Protein AF-C0NU97-F1 (afdb_monomer)

InterPro domains:
  IPR012501 Vacuolar protein sorting-associated protein 54, C-terminal [PF07928] (159-287)
  IPR039745 Vacuolar protein sorting-associated protein 54 [PTHR12965] (144-303)

pLDDT: mean 73.4, std 19.79, range [28.67, 94.12]

Sequence (329 aa):
MSTPSGGKSGNPRSVAVSLSPRAEDPFPGHDWSLRSPRPLAIRDSNARSVRPAFRRDAVDKAQSEMTKVLRVRTEQTVRLRLTDFLSYFTLNRLFVNECEAVSGHSGTALKDVANNQILGFIPFLHEVEKQKETHPFRAYSAAKQNKKGPTLAVIEEGKFILVDSAVFALRGIEQYTILLASIPAMANEISTVLLDYRKLHNSCTPLLIFGAGARITAGLTNINAKHLALTSQSLSFIALIPYVRKCVRRRPSITASGMAEYDRLKRLFQDHRSSIHEKFIDIMSFRVTLYIREMEKIKWDDEMKNRCRGTLVHAWRRSRKSRTRYNEF

Structure (mmCIF, N/CA/C/O backbone):
data_AF-C0NU97-F1
#
_entry.id   AF-C0NU97-F1
#
loop_
_atom_site.group_PDB
_atom_site.id
_atom_site.type_symbol
_atom_site.label_atom_id
_atom_site.label_alt_id
_atom_site.label_comp_id
_atom_site.label_asym_id
_atom_site.label_entity_id
_atom_site.label_seq_id
_atom_site.pdbx_PDB_ins_code
_atom_site.Cartn_x
_atom_site.Cartn_y
_atom_site.Cartn_z
_atom_site.occupancy
_atom_site.B_iso_or_equiv
_atom_site.auth_seq_id
_atom_site.auth_comp_id
_atom_site.auth_asym_id
_atom_site.auth_atom_id
_atom_site.pdbx_PDB_model_num
ATOM 1 N N . MET A 1 1 ? -41.886 44.438 30.575 1.00 42.41 1 MET A N 1
ATOM 2 C CA . MET A 1 1 ? -40.505 44.749 30.993 1.00 42.41 1 MET A CA 1
ATOM 3 C C . MET A 1 1 ? -39.623 43.553 30.665 1.00 42.41 1 MET A C 1
ATOM 5 O O . MET A 1 1 ? -39.914 42.461 31.128 1.00 42.41 1 MET A O 1
ATOM 9 N N . SER A 1 2 ? -38.609 43.797 29.830 1.00 45.09 2 SER A N 1
ATOM 10 C CA . SER A 1 2 ? -37.381 43.005 29.641 1.00 45.09 2 SER A CA 1
ATOM 11 C C . SER A 1 2 ? -37.455 41.634 28.936 1.00 45.09 2 SER A C 1
ATOM 13 O O . SER A 1 2 ? -37.380 40.584 29.561 1.00 45.09 2 SER A O 1
ATOM 15 N N . THR A 1 3 ? -37.447 41.652 27.600 1.00 45.16 3 THR A N 1
ATOM 16 C CA . THR A 1 3 ? -36.478 40.850 26.805 1.00 45.16 3 THR A CA 1
ATOM 17 C C . THR A 1 3 ? -35.194 41.697 26.620 1.00 45.16 3 THR A C 1
ATOM 19 O O . THR A 1 3 ? -35.269 42.873 26.988 1.00 45.16 3 THR A O 1
ATOM 22 N N . PRO A 1 4 ? -34.062 41.260 26.006 1.00 44.44 4 PRO A N 1
ATOM 23 C CA . PRO A 1 4 ? -33.776 40.024 25.244 1.00 44.44 4 PRO A CA 1
ATOM 24 C C . PRO A 1 4 ? -32.348 39.443 25.480 1.00 44.44 4 PRO A C 1
ATOM 26 O O . PRO A 1 4 ? -31.570 40.006 26.236 1.00 44.44 4 PRO A O 1
ATOM 29 N N . SER A 1 5 ? -31.954 38.357 24.793 1.00 38.72 5 SER A N 1
ATOM 30 C CA . SER A 1 5 ? -30.632 38.278 24.118 1.00 38.72 5 SER A CA 1
ATOM 31 C C . SER A 1 5 ? -30.457 36.963 23.344 1.00 38.72 5 SER A C 1
ATOM 33 O O . SER A 1 5 ? -30.583 35.869 23.892 1.00 38.72 5 SER A O 1
ATOM 35 N N . GLY A 1 6 ? -30.171 37.096 22.045 1.00 32.44 6 GLY A N 1
ATOM 36 C CA . GLY A 1 6 ? -29.999 36.009 21.086 1.00 32.44 6 GLY A CA 1
ATOM 37 C C . GLY A 1 6 ? -28.636 35.312 21.166 1.00 32.44 6 GLY A C 1
ATOM 38 O O . GLY A 1 6 ? -27.584 35.950 21.231 1.00 32.44 6 GLY A O 1
ATOM 39 N N . GLY A 1 7 ? -28.664 33.980 21.077 1.00 35.72 7 GLY A N 1
ATOM 40 C CA . GLY A 1 7 ? -27.491 33.124 20.906 1.00 35.72 7 GLY A CA 1
ATOM 41 C C . GLY A 1 7 ? -27.288 32.757 19.434 1.00 35.72 7 GLY A C 1
ATOM 42 O O . GLY A 1 7 ? -28.144 32.134 18.814 1.00 35.72 7 GLY A O 1
ATOM 43 N N . LYS A 1 8 ? -26.144 33.167 18.884 1.00 36.81 8 LYS A N 1
ATOM 44 C CA . LYS A 1 8 ? -25.727 33.029 17.483 1.00 36.81 8 LYS A CA 1
ATOM 45 C C . LYS A 1 8 ? -25.623 31.561 17.034 1.00 36.81 8 LYS A C 1
ATOM 47 O O . LYS A 1 8 ? -24.885 30.775 17.621 1.00 36.81 8 LYS A O 1
ATOM 52 N N . SER A 1 9 ? -26.297 31.239 15.929 1.00 33.44 9 SER A N 1
ATOM 53 C CA . SER A 1 9 ? -26.144 30.006 15.145 1.00 33.44 9 SER A CA 1
ATOM 54 C C . SER A 1 9 ? -24.727 29.902 14.560 1.00 33.44 9 SER A C 1
ATOM 56 O O . SER A 1 9 ? -24.362 30.653 13.654 1.00 33.44 9 SER A O 1
ATOM 58 N N . GLY A 1 10 ? -23.924 28.970 15.078 1.00 35.38 10 GLY A N 1
ATOM 59 C CA . GLY A 1 10 ? -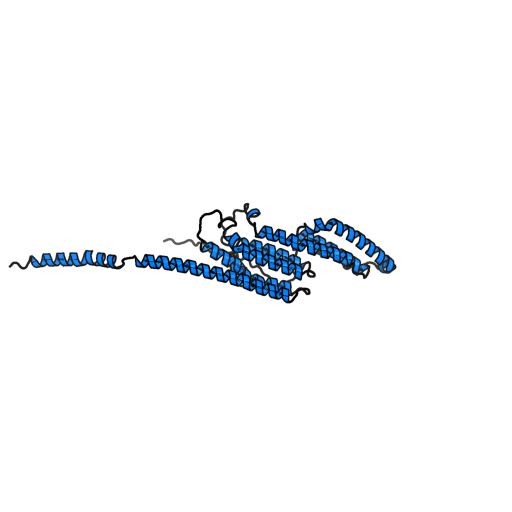22.607 28.623 14.545 1.00 35.38 10 GLY A CA 1
ATOM 60 C C . GLY A 1 10 ? -22.726 27.700 13.331 1.00 35.38 10 GLY A C 1
ATOM 61 O O . GLY A 1 10 ? -23.121 26.546 13.459 1.00 35.38 10 GLY A O 1
ATOM 62 N N . ASN A 1 11 ? -22.371 28.214 12.155 1.00 33.91 11 ASN A N 1
ATOM 63 C CA . ASN A 1 11 ? -22.365 27.476 10.893 1.00 33.91 11 ASN A CA 1
ATOM 64 C C . ASN A 1 11 ? -21.293 26.355 10.919 1.00 33.91 11 ASN A C 1
ATOM 66 O O . ASN A 1 11 ? -20.119 26.663 11.163 1.00 33.91 11 ASN A O 1
ATOM 70 N N . PRO A 1 12 ? -21.623 25.070 10.681 1.00 38.12 12 PRO A N 1
ATOM 71 C CA . PRO A 1 12 ? -20.613 24.023 10.580 1.00 38.12 12 PRO A CA 1
ATOM 72 C C . PRO A 1 12 ? -19.802 24.214 9.290 1.00 38.12 12 PRO A C 1
ATOM 74 O O . PRO A 1 12 ? -20.347 24.183 8.190 1.00 38.12 12 PRO A O 1
ATOM 77 N N . ARG A 1 13 ? -18.483 24.412 9.421 1.00 40.03 13 ARG A N 1
ATOM 78 C CA . ARG A 1 13 ? -17.546 24.481 8.287 1.00 40.03 13 ARG A CA 1
ATOM 79 C C . ARG A 1 13 ? -17.587 23.162 7.502 1.00 40.03 13 ARG A C 1
ATOM 81 O O . ARG A 1 13 ? -17.023 22.167 7.948 1.00 40.03 13 ARG A O 1
ATOM 88 N N . SER A 1 14 ? -18.231 23.158 6.339 1.00 34.81 14 SER A N 1
ATOM 89 C CA . SER A 1 14 ? -18.116 22.092 5.343 1.00 34.81 14 SER A CA 1
ATOM 90 C C . SER A 1 14 ? -16.800 22.249 4.584 1.00 34.81 14 SER A C 1
ATOM 92 O O . SER A 1 14 ? -16.582 23.275 3.939 1.00 34.81 14 SER A O 1
ATOM 94 N N . VAL A 1 15 ? -15.928 21.243 4.636 1.00 41.66 15 VAL A N 1
ATOM 95 C CA . VAL A 1 15 ? -14.778 21.163 3.727 1.00 41.66 15 VAL A CA 1
ATOM 96 C C . VAL A 1 15 ? -15.292 20.566 2.419 1.00 41.66 15 VAL A C 1
ATOM 98 O O . VAL A 1 15 ? -15.553 19.367 2.338 1.00 41.66 15 VAL A O 1
ATOM 101 N N . ALA A 1 16 ? -15.513 21.416 1.416 1.00 33.12 16 ALA A N 1
ATOM 102 C CA . ALA A 1 16 ? -15.845 20.977 0.068 1.00 33.12 16 ALA A CA 1
ATOM 103 C C . ALA A 1 16 ? -14.567 20.463 -0.607 1.00 33.12 16 ALA A C 1
ATOM 105 O O . ALA A 1 16 ? -13.654 21.238 -0.890 1.00 33.12 16 ALA A O 1
ATOM 106 N N . VAL A 1 17 ? -14.490 19.158 -0.859 1.00 39.00 17 VAL A N 1
ATOM 107 C CA . VAL A 1 17 ? -13.429 18.584 -1.692 1.00 39.00 17 VAL A CA 1
ATOM 108 C C . VAL A 1 17 ? -13.921 18.632 -3.137 1.00 39.00 17 VAL A C 1
ATOM 110 O O . VAL A 1 17 ? -14.601 17.727 -3.612 1.00 39.00 17 VAL A O 1
ATOM 113 N N . SER A 1 18 ? -13.623 19.729 -3.836 1.00 30.66 18 SER A N 1
ATOM 114 C CA . SER A 1 18 ? -13.872 19.851 -5.276 1.00 30.66 18 SER A CA 1
ATOM 115 C C . SER A 1 18 ? -12.883 18.966 -6.040 1.00 30.66 18 SER A C 1
ATOM 117 O O . SER A 1 18 ? -11.773 19.390 -6.359 1.00 30.66 18 SER A O 1
ATOM 119 N N . LEU A 1 19 ? -13.290 17.740 -6.370 1.00 34.81 19 LEU A N 1
ATOM 120 C CA . LEU A 1 19 ? -12.591 16.881 -7.332 1.00 34.81 19 LEU A CA 1
ATOM 121 C C . LEU A 1 19 ? -12.962 17.299 -8.766 1.00 34.81 19 LEU A C 1
ATOM 123 O O . LEU A 1 19 ? -13.613 16.558 -9.503 1.00 34.81 19 LEU A O 1
ATOM 127 N N . SER A 1 20 ? -12.564 18.509 -9.168 1.00 32.81 20 SER A N 1
ATOM 128 C CA . SER A 1 20 ? -12.593 18.903 -10.580 1.00 32.81 20 SER A CA 1
ATOM 129 C C . SER A 1 20 ? -11.460 18.188 -11.323 1.00 32.81 20 SER A C 1
ATOM 131 O O . SER A 1 20 ? -10.315 18.262 -10.882 1.00 32.81 20 SER A O 1
ATOM 133 N N . PRO A 1 21 ? -11.716 17.509 -12.457 1.00 35.03 21 PRO A N 1
ATOM 134 C CA . PRO A 1 21 ? -10.672 16.883 -13.256 1.00 35.03 21 PRO A CA 1
ATOM 135 C C . PRO A 1 21 ? -9.994 17.943 -14.133 1.00 35.03 21 PRO A C 1
ATOM 137 O O . PRO A 1 21 ? -10.066 17.876 -15.358 1.00 35.03 21 PRO A O 1
ATOM 140 N N . ARG A 1 22 ? -9.364 18.939 -13.511 1.00 28.67 22 ARG A N 1
ATOM 141 C CA . ARG A 1 22 ? -8.401 19.812 -14.179 1.00 28.67 22 ARG A CA 1
ATOM 142 C C . ARG A 1 22 ? -7.024 19.277 -13.812 1.00 28.67 22 ARG A C 1
ATOM 144 O O . ARG A 1 22 ? -6.807 18.894 -12.667 1.00 28.67 22 ARG A O 1
ATOM 151 N N . ALA A 1 23 ? -6.159 19.112 -14.807 1.00 36.28 23 ALA A N 1
ATOM 152 C CA . ALA A 1 23 ? -4.782 18.678 -14.620 1.00 36.28 23 ALA A CA 1
ATOM 153 C C . ALA A 1 23 ? -4.014 19.784 -13.879 1.00 36.28 23 ALA A C 1
ATOM 155 O O . ALA A 1 23 ? -3.283 20.545 -14.493 1.00 36.28 23 ALA A O 1
ATOM 156 N N . GLU A 1 24 ? -4.271 19.926 -12.584 1.00 32.34 24 GLU A N 1
ATOM 157 C CA . GLU A 1 24 ? -3.514 20.793 -11.693 1.00 32.34 24 GLU A CA 1
ATOM 158 C C . GLU A 1 24 ? -2.300 19.996 -11.217 1.00 32.34 24 GLU A C 1
ATOM 160 O O . GLU A 1 24 ? -2.420 18.812 -10.876 1.00 32.34 24 GLU A O 1
ATOM 165 N N . ASP A 1 25 ? -1.131 20.628 -11.278 1.00 37.84 25 ASP A N 1
ATOM 166 C CA . ASP A 1 25 ? 0.162 20.028 -10.978 1.00 37.84 25 ASP A CA 1
ATOM 167 C C . ASP A 1 25 ? 0.124 19.180 -9.693 1.00 37.84 25 ASP A C 1
ATOM 169 O O . ASP A 1 25 ? -0.343 19.660 -8.657 1.00 37.84 25 ASP A O 1
ATOM 173 N N . PRO A 1 26 ? 0.670 17.945 -9.693 1.00 43.69 26 PRO A N 1
ATOM 174 C CA . PRO A 1 26 ? 0.687 17.085 -8.506 1.00 43.69 26 PRO A CA 1
ATOM 175 C C . PRO A 1 26 ? 1.456 17.664 -7.302 1.00 43.69 26 PRO A C 1
ATOM 177 O O . PRO A 1 26 ? 1.472 17.042 -6.242 1.00 43.69 26 PRO A O 1
ATOM 180 N N . PHE A 1 27 ? 2.111 18.823 -7.452 1.00 48.25 27 PHE A N 1
ATOM 181 C CA . PHE A 1 27 ? 2.945 19.463 -6.433 1.00 48.25 27 PHE A CA 1
ATOM 182 C C . PHE A 1 27 ? 2.802 21.000 -6.453 1.00 48.25 27 PHE A C 1
ATOM 184 O O . PHE A 1 27 ? 3.651 21.688 -7.026 1.00 48.25 27 PHE A O 1
ATOM 191 N N . PRO A 1 28 ? 1.779 21.578 -5.796 1.00 36.91 28 PRO A N 1
ATOM 192 C CA . PRO A 1 28 ? 1.687 23.022 -5.620 1.00 36.91 28 PRO A CA 1
ATOM 193 C C . PRO A 1 28 ? 2.763 23.467 -4.618 1.00 36.91 28 PRO A C 1
ATOM 195 O O . PRO A 1 28 ? 2.710 23.109 -3.443 1.00 36.91 28 PRO A O 1
ATOM 198 N N . GLY A 1 29 ? 3.769 24.210 -5.089 1.00 44.47 29 GLY A N 1
ATOM 199 C CA . GLY A 1 29 ? 4.891 24.709 -4.275 1.00 44.47 29 GLY A CA 1
ATOM 200 C C . GLY A 1 29 ? 6.281 24.255 -4.730 1.00 44.47 29 GLY A C 1
ATOM 201 O O . GLY A 1 29 ? 7.281 24.750 -4.213 1.00 44.47 29 GLY A O 1
ATOM 202 N N . HIS A 1 30 ? 6.370 23.365 -5.722 1.00 41.03 30 HIS A N 1
ATOM 203 C CA . HIS A 1 30 ? 7.617 23.124 -6.441 1.00 41.03 30 HIS A CA 1
ATOM 204 C C . HIS A 1 30 ? 7.550 23.808 -7.803 1.00 41.03 30 HIS A C 1
ATOM 206 O O . HIS A 1 30 ? 6.816 23.376 -8.688 1.00 41.03 30 HIS A O 1
ATOM 212 N N . ASP A 1 31 ? 8.321 24.883 -7.962 1.00 37.94 31 ASP A N 1
ATOM 213 C CA . ASP A 1 31 ? 8.509 25.538 -9.251 1.00 37.94 31 ASP A CA 1
ATOM 214 C C . ASP A 1 31 ? 9.348 24.642 -10.180 1.00 37.94 31 ASP A C 1
ATOM 216 O O . ASP A 1 31 ? 10.566 24.778 -10.311 1.00 37.94 31 ASP A O 1
ATOM 220 N N . TRP A 1 32 ? 8.684 23.674 -10.812 1.00 40.44 32 TRP A N 1
ATOM 221 C CA . TRP A 1 32 ? 9.271 22.864 -11.878 1.00 40.44 32 TRP A CA 1
ATOM 222 C C . TRP A 1 32 ? 9.443 23.662 -13.178 1.00 40.44 32 TRP A C 1
ATOM 224 O O . TRP A 1 32 ? 10.188 23.230 -14.060 1.00 40.44 32 TRP A O 1
ATOM 234 N N . SER A 1 33 ? 8.811 24.837 -13.297 1.00 38.03 33 SER A N 1
ATOM 235 C CA . SER A 1 33 ? 8.843 25.651 -14.514 1.00 38.03 33 SER A CA 1
ATOM 236 C C . SER A 1 33 ? 10.220 26.277 -14.765 1.00 38.03 33 SER A C 1
ATOM 238 O O . SER A 1 33 ? 10.629 26.408 -15.918 1.00 38.03 33 SER A O 1
ATOM 240 N N . LEU A 1 34 ? 11.003 26.529 -13.708 1.00 39.41 34 LEU A N 1
ATOM 241 C CA . LEU A 1 34 ? 12.402 26.965 -13.821 1.00 39.41 34 LEU A CA 1
ATOM 242 C C . LEU A 1 34 ? 13.396 25.832 -14.144 1.00 39.41 34 LEU A C 1
ATOM 244 O O . LEU A 1 34 ? 14.540 26.114 -14.504 1.00 39.41 34 LEU A O 1
ATOM 248 N N . ARG A 1 35 ? 12.995 24.557 -14.018 1.00 38.72 35 ARG A N 1
ATOM 249 C CA . ARG A 1 35 ? 13.859 23.376 -14.235 1.00 38.72 35 ARG A CA 1
ATOM 250 C C . ARG A 1 35 ? 13.417 22.457 -15.369 1.00 38.72 35 ARG A C 1
ATOM 252 O O . ARG A 1 35 ? 14.076 21.443 -15.592 1.00 38.72 35 ARG A O 1
ATOM 259 N N . SER A 1 36 ? 12.374 22.806 -16.119 1.00 37.34 36 SER A N 1
ATOM 260 C CA . SER A 1 36 ? 12.213 22.251 -17.461 1.00 37.34 36 SER A CA 1
ATOM 261 C C . SER A 1 36 ? 13.376 22.771 -18.303 1.00 37.34 36 SER A C 1
ATOM 263 O O . SER A 1 36 ? 13.492 23.992 -18.460 1.00 37.34 36 SER A O 1
ATOM 265 N N . PRO A 1 37 ? 14.233 21.909 -18.875 1.00 38.69 37 PRO A N 1
ATOM 266 C CA . PRO A 1 37 ? 15.078 22.347 -19.971 1.00 38.69 37 PRO A CA 1
ATOM 267 C C . PRO A 1 37 ? 14.142 22.993 -20.996 1.00 38.69 37 PRO A C 1
ATOM 269 O O . PRO A 1 37 ? 13.124 22.403 -21.375 1.00 38.69 37 PRO A O 1
ATOM 272 N N . ARG A 1 38 ? 14.416 24.244 -21.390 1.00 44.25 38 ARG A N 1
ATOM 273 C CA . ARG A 1 38 ? 13.812 24.781 -22.616 1.00 44.25 38 ARG A CA 1
ATOM 274 C C . ARG A 1 38 ? 14.034 23.714 -23.688 1.00 44.25 38 ARG A C 1
ATOM 276 O O . ARG A 1 38 ? 15.150 23.194 -23.727 1.00 44.25 38 ARG A O 1
ATOM 283 N N . PRO A 1 39 ? 13.041 23.382 -24.531 1.00 40.16 39 PRO A N 1
ATOM 284 C CA . PRO A 1 39 ? 13.254 22.414 -25.594 1.00 40.16 39 PRO A CA 1
ATOM 285 C C . PRO A 1 39 ? 14.554 22.768 -26.321 1.00 40.16 39 PRO A C 1
ATOM 287 O O . PRO A 1 39 ? 14.666 23.873 -26.860 1.00 40.16 39 PRO A O 1
ATOM 290 N N . LEU A 1 40 ? 15.529 21.853 -26.351 1.00 43.53 40 LEU A N 1
ATOM 291 C CA . LEU A 1 40 ? 16.788 22.016 -27.098 1.00 43.53 40 LEU A CA 1
ATOM 292 C C . LEU A 1 40 ? 16.568 22.108 -28.625 1.00 43.53 40 LEU A C 1
ATOM 294 O O . LEU A 1 40 ? 17.501 22.024 -29.415 1.00 43.53 40 LEU A O 1
ATOM 298 N N . ALA A 1 41 ? 15.334 22.348 -29.072 1.00 43.50 41 ALA A N 1
ATOM 299 C CA . ALA A 1 41 ? 15.008 22.707 -30.440 1.00 43.50 41 ALA A CA 1
ATOM 300 C C . ALA A 1 41 ? 15.524 24.109 -30.835 1.00 43.50 41 ALA A C 1
ATOM 302 O O . ALA A 1 41 ? 15.559 24.420 -32.023 1.00 43.50 41 ALA A O 1
ATOM 303 N N . ILE A 1 42 ? 15.958 24.949 -29.881 1.00 45.09 42 ILE A N 1
ATOM 304 C CA . ILE A 1 42 ? 16.469 26.306 -30.150 1.00 45.09 42 ILE A CA 1
ATOM 305 C C . ILE A 1 42 ? 17.775 26.558 -29.379 1.00 45.09 42 ILE A C 1
ATOM 307 O O . ILE A 1 42 ? 17.807 27.386 -28.474 1.00 45.09 42 ILE A O 1
ATOM 311 N N . ARG A 1 43 ? 18.845 25.817 -29.694 1.00 38.75 43 ARG A N 1
ATOM 312 C CA . ARG A 1 43 ? 20.261 26.244 -29.586 1.00 38.75 43 ARG A CA 1
ATOM 313 C C . ARG A 1 43 ? 21.178 25.043 -29.796 1.00 38.75 43 ARG A C 1
ATOM 315 O O . ARG A 1 43 ? 21.323 24.215 -28.913 1.00 38.75 43 ARG A O 1
ATOM 322 N N . ASP A 1 44 ? 21.698 24.938 -31.015 1.00 47.91 44 ASP A N 1
ATOM 323 C CA . ASP A 1 44 ? 23.093 24.609 -31.339 1.00 47.91 44 ASP A CA 1
ATOM 324 C C . ASP A 1 44 ? 23.156 24.142 -32.795 1.00 47.91 44 ASP A C 1
ATOM 326 O O . ASP A 1 44 ? 23.178 22.953 -33.121 1.00 47.91 44 ASP A O 1
ATOM 330 N N . SER A 1 45 ? 23.233 25.112 -33.707 1.00 50.94 45 SER A N 1
ATOM 331 C CA . SER A 1 45 ? 23.699 24.897 -35.082 1.00 50.94 45 SER A CA 1
ATOM 332 C C . SER A 1 45 ? 25.044 24.147 -35.120 1.00 50.94 45 SER A C 1
ATOM 334 O O . SER A 1 45 ? 25.305 23.414 -36.071 1.00 50.94 45 SER A O 1
ATOM 336 N N . ASN A 1 46 ? 25.842 24.221 -34.048 1.00 53.62 46 ASN A N 1
ATOM 337 C CA . ASN A 1 46 ? 27.108 23.501 -33.904 1.00 53.62 46 ASN A CA 1
ATOM 338 C C . ASN A 1 46 ? 26.950 21.994 -33.635 1.00 53.62 46 ASN A C 1
ATOM 340 O O . ASN A 1 46 ? 27.760 21.210 -34.123 1.00 53.62 46 ASN A O 1
ATOM 344 N N . ALA A 1 47 ? 25.901 21.540 -32.940 1.00 50.69 47 ALA A N 1
ATOM 345 C CA . ALA A 1 47 ? 25.717 20.108 -32.667 1.00 50.69 47 ALA A CA 1
ATOM 346 C C . ALA A 1 47 ? 25.388 19.310 -33.943 1.00 50.69 47 ALA A C 1
ATOM 348 O O . ALA A 1 47 ? 25.667 18.111 -34.028 1.00 50.69 47 ALA A O 1
ATOM 349 N N . ARG A 1 48 ? 24.828 19.973 -34.966 1.00 52.06 48 ARG A N 1
ATOM 350 C CA . ARG A 1 48 ? 24.557 19.390 -36.291 1.00 52.06 48 ARG A CA 1
ATOM 351 C C . ARG A 1 48 ? 25.819 19.152 -37.135 1.00 52.06 48 ARG A C 1
ATOM 353 O O . ARG A 1 48 ? 25.760 18.333 -38.042 1.00 52.06 48 ARG A O 1
ATOM 360 N N . SER A 1 49 ? 26.935 19.815 -36.817 1.00 54.12 49 SER A N 1
ATOM 361 C CA . SER A 1 49 ? 28.243 19.632 -37.477 1.00 54.12 49 SER A CA 1
ATOM 362 C C . SER A 1 49 ? 28.953 18.336 -37.044 1.00 54.12 49 SER A C 1
ATOM 364 O O . SER A 1 49 ? 29.737 17.749 -37.789 1.00 54.12 49 SER A O 1
ATOM 366 N N . VAL A 1 50 ? 28.646 17.840 -35.843 1.00 63.34 50 VAL A N 1
ATOM 367 C CA . VAL A 1 50 ? 29.279 16.645 -35.273 1.00 63.34 50 VAL A CA 1
ATOM 368 C C . VAL A 1 50 ? 28.734 15.375 -35.935 1.00 63.34 50 VAL A C 1
ATOM 370 O O . VAL A 1 50 ? 27.517 15.196 -36.030 1.00 63.34 50 VAL A O 1
ATOM 373 N N . ARG A 1 51 ? 29.631 14.467 -36.361 1.00 72.06 51 ARG A N 1
ATOM 374 C CA . ARG A 1 51 ? 29.262 13.193 -37.007 1.00 72.06 51 ARG A CA 1
ATOM 375 C C . ARG A 1 51 ? 28.229 12.434 -36.150 1.00 72.06 51 ARG A C 1
ATOM 377 O O . ARG A 1 51 ? 28.495 12.219 -34.966 1.00 72.06 51 ARG A O 1
ATOM 384 N N . PRO A 1 52 ? 27.099 11.966 -36.719 1.00 73.94 52 PRO A N 1
ATOM 385 C CA . PRO A 1 52 ? 26.043 11.278 -35.966 1.00 73.94 52 PRO A CA 1
ATOM 386 C C . PRO A 1 52 ? 26.531 10.091 -35.124 1.00 73.94 52 PRO A C 1
ATOM 388 O O . PRO A 1 52 ? 26.002 9.863 -34.041 1.00 73.94 52 PRO A O 1
ATOM 391 N N . ALA A 1 53 ? 27.558 9.371 -35.593 1.00 79.19 53 ALA A N 1
ATOM 392 C CA . ALA A 1 53 ? 28.179 8.264 -34.864 1.00 79.19 53 ALA A CA 1
ATOM 393 C C . ALA A 1 53 ? 28.802 8.716 -33.532 1.00 79.19 53 ALA A C 1
ATOM 395 O O . ALA A 1 53 ? 28.440 8.190 -32.490 1.00 79.19 53 ALA A O 1
ATOM 396 N N . PHE A 1 54 ? 29.622 9.773 -33.542 1.00 83.00 54 PHE A N 1
ATOM 397 C CA . PHE A 1 54 ? 30.248 10.304 -32.324 1.00 83.00 54 PHE A CA 1
ATOM 398 C C . PHE A 1 54 ? 29.207 10.746 -31.290 1.00 83.00 54 PHE A C 1
ATOM 400 O O . PHE A 1 54 ? 29.365 10.533 -30.090 1.00 83.00 54 PHE A O 1
ATOM 407 N N . ARG A 1 55 ? 28.114 11.355 -31.763 1.00 80.50 55 ARG A N 1
ATOM 408 C CA . ARG A 1 55 ? 27.017 11.775 -30.894 1.00 80.50 55 ARG A CA 1
ATOM 409 C C . ARG A 1 55 ? 26.348 10.581 -30.207 1.00 80.50 55 ARG A C 1
ATOM 411 O O . ARG A 1 55 ? 26.036 10.673 -29.024 1.00 80.50 55 ARG A O 1
ATOM 418 N N . ARG A 1 56 ? 26.130 9.484 -30.938 1.00 82.94 56 ARG A N 1
ATOM 419 C CA . ARG A 1 56 ? 25.590 8.239 -30.376 1.00 82.94 56 ARG A CA 1
ATOM 420 C C . ARG A 1 56 ? 26.558 7.634 -29.367 1.00 82.94 56 ARG A C 1
ATOM 422 O O . ARG A 1 56 ? 26.157 7.456 -28.228 1.00 82.94 56 ARG A O 1
ATOM 429 N N . ASP A 1 57 ? 27.831 7.476 -29.724 1.00 85.81 57 ASP A N 1
ATOM 430 C CA . ASP A 1 57 ? 28.848 6.889 -28.839 1.00 85.81 57 ASP A CA 1
ATOM 431 C C . ASP A 1 57 ? 28.976 7.651 -27.508 1.00 85.81 57 ASP A C 1
ATOM 433 O O . ASP A 1 57 ? 29.061 7.052 -26.433 1.00 85.81 57 ASP A O 1
ATOM 437 N N . ALA A 1 58 ? 28.943 8.987 -27.558 1.00 87.31 58 ALA A N 1
ATOM 438 C CA . ALA A 1 58 ? 28.978 9.826 -26.362 1.00 87.31 58 ALA A CA 1
ATOM 439 C C . ALA A 1 58 ? 27.737 9.625 -25.473 1.00 87.31 58 ALA A C 1
ATOM 441 O O . ALA A 1 58 ? 27.857 9.527 -24.248 1.00 87.31 58 ALA A O 1
ATOM 442 N N . VAL A 1 59 ? 26.548 9.539 -26.081 1.00 88.38 59 VAL A N 1
ATOM 443 C CA . VAL A 1 59 ? 25.293 9.280 -25.362 1.00 88.38 59 VAL A CA 1
ATOM 444 C C . VAL A 1 59 ? 25.272 7.867 -24.780 1.00 88.38 59 VAL A C 1
ATOM 446 O O . VAL A 1 59 ? 24.920 7.711 -23.612 1.00 88.38 59 VAL A O 1
ATOM 449 N N . ASP A 1 60 ? 25.708 6.859 -25.529 1.00 86.69 60 ASP A N 1
ATOM 450 C CA . ASP A 1 60 ? 25.747 5.463 -25.087 1.00 86.69 60 ASP A CA 1
ATOM 451 C C . ASP A 1 60 ? 26.715 5.286 -23.914 1.00 86.69 60 ASP A C 1
ATOM 453 O O . ASP A 1 60 ? 26.401 4.619 -22.922 1.00 86.69 60 ASP A O 1
ATOM 457 N N . LYS A 1 61 ? 27.870 5.963 -23.957 1.00 89.25 61 LYS A N 1
ATOM 458 C CA . LYS A 1 61 ? 28.804 6.006 -22.828 1.00 89.25 61 LYS A CA 1
ATOM 459 C C . LYS A 1 61 ? 28.163 6.645 -21.595 1.00 89.25 61 LYS A C 1
ATOM 461 O O . LYS A 1 61 ? 28.259 6.078 -20.506 1.00 89.25 61 LYS A O 1
ATOM 466 N N . ALA A 1 62 ? 27.480 7.780 -21.749 1.00 90.38 62 ALA A N 1
ATOM 467 C CA . ALA A 1 62 ? 26.797 8.453 -20.644 1.00 90.38 62 ALA A CA 1
ATOM 468 C C . ALA A 1 62 ? 25.658 7.602 -20.051 1.00 90.38 62 ALA A C 1
ATOM 470 O O . ALA A 1 62 ? 25.554 7.470 -18.829 1.00 90.38 62 ALA A O 1
ATOM 471 N N . GLN A 1 63 ? 24.837 6.972 -20.897 1.00 88.88 63 GLN A N 1
ATOM 472 C CA . GLN A 1 63 ? 23.775 6.059 -20.467 1.00 88.88 63 GLN A CA 1
ATOM 473 C C . GLN A 1 63 ? 24.338 4.826 -19.754 1.00 88.88 63 GLN A C 1
ATOM 475 O O . GLN A 1 63 ? 23.767 4.393 -18.751 1.00 88.88 63 GLN A O 1
ATOM 480 N N . SER A 1 64 ? 25.467 4.284 -20.219 1.00 89.12 64 SER A N 1
ATOM 481 C CA . SER A 1 64 ? 26.154 3.156 -19.583 1.00 89.12 64 SER A CA 1
ATOM 482 C C . SER A 1 64 ? 26.654 3.506 -18.179 1.00 89.12 64 SER A C 1
ATOM 484 O O . SER A 1 64 ? 26.363 2.781 -17.225 1.00 89.12 64 SER A O 1
ATOM 486 N N . GLU A 1 65 ? 27.333 4.646 -18.008 1.00 90.81 65 GLU A N 1
ATOM 487 C CA . GLU A 1 65 ? 27.786 5.084 -16.680 1.00 90.81 65 GLU A CA 1
ATOM 488 C C . GLU A 1 65 ? 26.606 5.396 -15.746 1.00 90.81 65 GLU A C 1
ATOM 490 O O . GLU A 1 65 ? 26.601 4.957 -14.594 1.00 90.81 65 GLU A O 1
ATOM 495 N N . MET A 1 66 ? 25.555 6.055 -16.248 1.00 89.75 66 MET A N 1
ATOM 496 C CA . MET A 1 66 ? 24.339 6.299 -15.466 1.00 89.75 66 MET A CA 1
ATOM 497 C C . MET A 1 66 ? 23.688 4.984 -15.023 1.00 89.75 66 MET A C 1
ATOM 499 O O . MET A 1 66 ? 23.344 4.817 -13.855 1.00 89.75 66 MET A O 1
ATOM 503 N N . THR A 1 67 ? 23.587 4.008 -15.927 1.00 90.12 67 THR A N 1
ATOM 504 C CA . THR A 1 67 ? 23.026 2.683 -15.636 1.00 90.12 67 THR A CA 1
ATOM 505 C C . THR A 1 67 ? 23.781 1.988 -14.501 1.00 90.12 67 THR A C 1
ATOM 507 O O . THR A 1 67 ? 23.148 1.395 -13.626 1.00 90.12 67 THR A O 1
ATOM 510 N N . LYS A 1 68 ? 25.118 2.088 -14.452 1.00 90.44 68 LYS A N 1
ATOM 511 C CA . LYS A 1 68 ? 25.917 1.546 -13.338 1.00 90.44 68 LYS A CA 1
ATOM 512 C C . LYS A 1 68 ? 25.568 2.221 -12.013 1.00 90.44 68 LYS A C 1
ATOM 514 O O . LYS A 1 68 ? 25.340 1.530 -11.021 1.00 90.44 68 LYS A O 1
ATOM 519 N N . VAL A 1 69 ? 25.471 3.553 -12.000 1.00 90.44 69 VAL A N 1
ATOM 520 C CA . VAL A 1 69 ? 25.110 4.321 -10.797 1.00 90.44 69 VAL A CA 1
ATOM 521 C C . VAL A 1 69 ? 23.715 3.941 -10.299 1.00 90.44 69 VAL A C 1
ATOM 523 O O . VAL A 1 69 ? 23.539 3.705 -9.101 1.00 90.44 69 VAL A O 1
ATOM 526 N N . LEU A 1 70 ? 22.725 3.838 -11.195 1.00 89.25 70 LEU A N 1
ATOM 527 C CA . LEU A 1 70 ? 21.371 3.442 -10.797 1.00 89.25 70 LEU A CA 1
ATOM 528 C C . LEU A 1 70 ? 21.350 2.012 -10.249 1.00 89.25 70 LEU A C 1
ATOM 530 O O . LEU A 1 70 ? 20.706 1.774 -9.231 1.00 89.25 70 LEU A O 1
ATOM 534 N N . ARG A 1 71 ? 22.098 1.078 -10.856 1.00 88.31 71 ARG A N 1
ATOM 535 C CA . ARG A 1 71 ? 22.190 -0.309 -10.372 1.00 88.31 71 ARG A CA 1
ATOM 536 C C . ARG A 1 71 ? 22.723 -0.384 -8.944 1.00 88.31 71 ARG A C 1
ATOM 538 O O . ARG A 1 71 ? 22.068 -1.012 -8.116 1.00 88.31 71 ARG A O 1
ATOM 545 N N . VAL A 1 72 ? 23.822 0.311 -8.635 1.00 90.50 72 VAL A N 1
ATOM 546 C CA . VAL A 1 72 ? 24.398 0.364 -7.273 1.00 90.50 72 VAL A CA 1
ATOM 547 C C . VAL A 1 72 ? 23.403 0.939 -6.259 1.00 90.50 72 VAL A C 1
ATO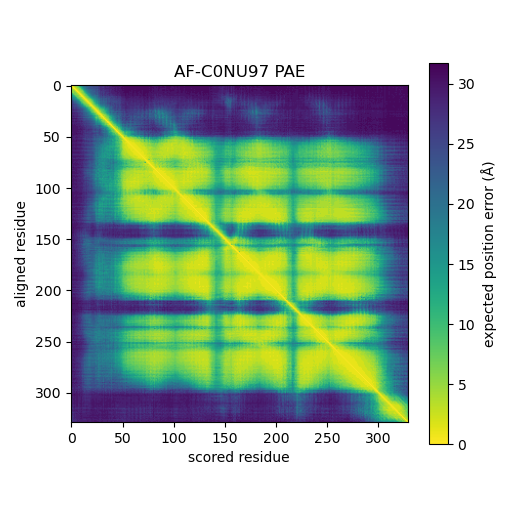M 549 O O . VAL A 1 72 ? 23.354 0.496 -5.116 1.00 90.50 72 VAL A O 1
ATOM 552 N N . ARG A 1 73 ? 22.572 1.902 -6.671 1.00 88.25 73 ARG A N 1
ATOM 553 C CA . ARG A 1 73 ? 21.603 2.571 -5.788 1.00 88.25 73 ARG A CA 1
ATOM 554 C C . ARG A 1 73 ? 20.254 1.866 -5.660 1.00 88.25 73 ARG A C 1
ATOM 556 O O . ARG A 1 73 ? 19.434 2.321 -4.873 1.00 88.25 73 ARG A O 1
ATOM 563 N N . THR A 1 74 ? 20.016 0.766 -6.374 1.00 85.50 74 THR A N 1
ATOM 564 C CA . THR A 1 74 ? 18.700 0.100 -6.452 1.00 85.50 74 THR A CA 1
ATOM 565 C C . THR A 1 74 ? 18.078 -0.170 -5.078 1.00 85.50 74 THR A C 1
ATOM 567 O O . THR A 1 74 ? 16.921 0.186 -4.864 1.00 85.50 74 THR A O 1
ATOM 570 N N . GLU A 1 75 ? 18.837 -0.724 -4.126 1.00 82.69 75 GLU A N 1
ATOM 571 C CA . GLU A 1 75 ? 18.318 -1.032 -2.783 1.00 82.69 75 GLU A CA 1
ATOM 572 C C . GLU A 1 75 ? 17.913 0.233 -2.005 1.00 82.69 75 GLU A C 1
ATOM 574 O O . GLU A 1 75 ? 16.884 0.256 -1.330 1.00 82.69 75 GLU A O 1
ATOM 579 N N . GLN A 1 76 ? 18.695 1.310 -2.126 1.00 87.75 76 GLN A N 1
ATOM 580 C CA . GLN A 1 76 ? 18.412 2.585 -1.462 1.00 87.75 76 GLN A CA 1
ATOM 581 C C . GLN A 1 76 ? 17.219 3.294 -2.100 1.00 87.75 76 GLN A C 1
ATOM 583 O O . GLN A 1 76 ? 16.354 3.800 -1.389 1.00 87.75 76 GLN A O 1
ATOM 588 N N . THR A 1 77 ? 17.150 3.294 -3.434 1.00 85.25 77 THR A N 1
ATOM 589 C CA . THR A 1 77 ? 16.077 3.929 -4.203 1.00 85.25 77 THR A CA 1
ATOM 590 C C . THR A 1 77 ? 14.711 3.358 -3.831 1.00 85.25 77 THR A C 1
ATOM 592 O O . THR A 1 77 ? 13.759 4.113 -3.646 1.00 85.25 77 THR A O 1
ATOM 595 N N . VAL A 1 78 ? 14.615 2.038 -3.659 1.00 84.88 78 VAL A N 1
ATOM 596 C CA . VAL A 1 78 ? 13.364 1.358 -3.283 1.00 84.88 78 VAL A CA 1
ATOM 597 C C . VAL A 1 78 ? 12.871 1.763 -1.886 1.00 84.88 78 VAL A C 1
ATOM 599 O O . VAL A 1 78 ? 11.671 1.730 -1.636 1.00 84.88 78 VAL A O 1
ATOM 602 N N . ARG A 1 79 ? 13.764 2.194 -0.984 1.00 86.06 79 ARG A N 1
ATOM 603 C CA . ARG A 1 79 ? 13.421 2.602 0.392 1.00 86.06 79 ARG A CA 1
ATOM 604 C C . ARG A 1 79 ? 13.150 4.102 0.560 1.00 86.06 79 ARG A C 1
ATOM 606 O O . ARG A 1 79 ? 12.946 4.562 1.684 1.00 86.06 79 ARG A O 1
ATOM 613 N N . LEU A 1 80 ? 13.172 4.882 -0.522 1.00 86.75 80 LEU A N 1
ATOM 614 C CA . LEU A 1 80 ? 12.898 6.320 -0.470 1.00 86.75 80 LEU A CA 1
ATOM 615 C C . LEU A 1 80 ? 11.435 6.612 -0.097 1.00 86.75 80 LEU A C 1
ATOM 617 O O . LEU A 1 80 ? 10.559 5.757 -0.177 1.00 86.75 80 LEU A O 1
ATOM 621 N N . ARG A 1 81 ? 11.141 7.853 0.303 1.00 89.25 81 ARG A N 1
ATOM 622 C CA . ARG A 1 81 ? 9.751 8.324 0.431 1.00 89.25 81 ARG A CA 1
ATOM 623 C C . ARG A 1 81 ? 9.175 8.606 -0.957 1.00 89.25 81 ARG A C 1
ATOM 625 O O . ARG A 1 81 ? 9.933 8.922 -1.871 1.00 89.25 81 ARG A O 1
ATOM 632 N N . LEU A 1 82 ? 7.846 8.579 -1.107 1.00 89.25 82 LEU A N 1
ATOM 633 C CA . LEU A 1 82 ? 7.186 8.782 -2.407 1.00 89.25 82 LEU A CA 1
ATOM 634 C C . LEU A 1 82 ? 7.661 10.052 -3.128 1.00 89.25 82 LEU A C 1
ATOM 636 O O . LEU A 1 82 ? 7.999 9.993 -4.304 1.00 89.25 82 LEU A O 1
ATOM 640 N N . THR A 1 83 ? 7.739 11.188 -2.435 1.00 90.19 83 THR A N 1
ATOM 641 C CA . THR A 1 83 ? 8.176 12.465 -3.030 1.00 90.19 83 THR A CA 1
ATOM 642 C C . THR A 1 83 ? 9.603 12.401 -3.569 1.00 90.19 83 THR A C 1
ATOM 644 O O . THR A 1 83 ? 9.883 12.885 -4.668 1.00 90.19 83 THR A O 1
ATOM 647 N N . ASP A 1 84 ? 10.496 11.766 -2.811 1.00 90.38 84 ASP A N 1
ATOM 648 C CA . ASP A 1 84 ? 11.917 11.653 -3.133 1.00 90.38 84 ASP A CA 1
ATOM 649 C C . ASP A 1 84 ? 12.104 10.673 -4.303 1.00 90.38 84 ASP A C 1
ATOM 651 O O . ASP A 1 84 ? 12.830 10.962 -5.256 1.00 90.38 84 ASP A O 1
ATOM 655 N N . PHE A 1 85 ? 11.362 9.561 -4.286 1.00 91.81 85 PHE A N 1
ATOM 656 C CA . PHE A 1 85 ? 11.326 8.578 -5.366 1.00 91.81 85 PHE A CA 1
ATOM 657 C C . PHE A 1 85 ? 10.790 9.176 -6.674 1.00 91.81 85 PHE A C 1
ATOM 659 O O . PHE A 1 85 ? 11.396 8.997 -7.729 1.00 91.81 85 PHE A O 1
ATOM 666 N N . LEU A 1 86 ? 9.687 9.930 -6.626 1.00 91.81 86 LEU A N 1
ATOM 667 C CA . LEU A 1 86 ? 9.103 10.565 -7.812 1.00 91.81 86 LEU A CA 1
ATOM 668 C C . LEU A 1 86 ? 10.009 11.652 -8.392 1.00 91.81 86 LEU A C 1
ATOM 670 O O . LEU A 1 86 ? 10.122 11.759 -9.615 1.00 91.81 86 LEU A O 1
ATOM 674 N N . SER A 1 87 ? 10.691 12.420 -7.541 1.00 91.44 87 SER A N 1
ATOM 675 C CA . SER A 1 87 ? 11.683 13.411 -7.977 1.00 91.44 87 SER A CA 1
ATOM 676 C C . SER A 1 87 ? 12.873 12.735 -8.658 1.00 91.44 87 SER A C 1
ATOM 678 O O . SER A 1 87 ? 13.268 13.127 -9.757 1.00 91.44 87 SER A O 1
ATOM 680 N N . TYR A 1 88 ? 13.391 11.663 -8.054 1.00 90.56 88 TYR A N 1
ATOM 681 C CA . TYR A 1 88 ? 14.449 10.838 -8.632 1.00 90.56 88 TYR A CA 1
ATOM 682 C C . TYR A 1 88 ? 14.033 10.227 -9.977 1.00 90.56 88 TYR A C 1
ATOM 684 O O . TYR A 1 88 ? 14.766 10.324 -10.961 1.00 90.56 88 TYR A O 1
ATOM 692 N N . PHE A 1 89 ? 12.842 9.635 -10.058 1.00 89.56 89 PHE A N 1
ATOM 693 C CA . PHE A 1 89 ? 12.339 9.031 -11.290 1.00 89.56 89 PHE A CA 1
ATOM 694 C C . PHE A 1 89 ? 12.126 10.073 -12.393 1.00 89.56 89 PHE A C 1
ATOM 696 O O . PHE A 1 89 ? 12.517 9.854 -13.539 1.00 89.56 89 PHE A O 1
ATOM 703 N N . THR A 1 90 ? 11.568 11.234 -12.045 1.00 90.00 90 THR A N 1
ATOM 704 C CA . THR A 1 90 ? 11.372 12.344 -12.986 1.00 90.00 90 THR A CA 1
ATOM 705 C C . THR A 1 90 ? 12.706 12.821 -13.551 1.00 90.00 90 THR A C 1
ATOM 707 O O . THR A 1 90 ? 12.820 12.992 -14.762 1.00 90.00 90 THR A O 1
ATOM 710 N N . LEU A 1 91 ? 13.735 12.954 -12.710 1.00 90.62 91 LEU A N 1
ATOM 711 C CA . LEU A 1 91 ? 15.073 13.343 -13.149 1.00 90.62 91 LEU A CA 1
ATOM 712 C C . LEU A 1 91 ? 15.685 12.322 -14.120 1.00 90.62 91 LEU A C 1
ATOM 714 O O . LEU A 1 91 ? 16.188 12.707 -15.174 1.00 90.62 91 LEU A O 1
ATOM 718 N N . ASN A 1 92 ? 15.593 11.025 -13.810 1.00 90.00 92 ASN A N 1
ATOM 719 C CA . ASN A 1 92 ? 16.079 9.967 -14.702 1.00 90.00 92 ASN A CA 1
ATOM 720 C C . ASN A 1 92 ? 15.317 9.944 -16.034 1.00 90.00 92 ASN A C 1
ATOM 722 O O . ASN A 1 92 ? 15.921 9.765 -17.091 1.00 90.00 92 ASN A O 1
ATOM 726 N N . ARG A 1 93 ? 14.000 10.177 -16.006 1.00 87.31 93 ARG A N 1
ATOM 727 C CA . ARG A 1 93 ? 13.176 10.265 -17.217 1.00 87.31 93 ARG A CA 1
ATOM 728 C C . ARG A 1 93 ? 13.574 11.454 -18.090 1.00 87.31 93 ARG A C 1
ATOM 730 O O . ARG A 1 93 ? 13.687 11.294 -19.299 1.00 87.31 93 ARG A O 1
ATOM 737 N N . LEU A 1 94 ? 13.805 12.623 -17.490 1.00 89.62 94 LEU A N 1
ATOM 738 C CA . LEU A 1 94 ? 14.286 13.805 -18.210 1.00 89.62 94 LEU A CA 1
ATOM 739 C C . LEU A 1 94 ? 15.648 13.536 -18.856 1.00 89.62 94 LEU A C 1
ATOM 741 O O . LEU A 1 94 ? 15.804 13.785 -20.043 1.00 89.62 94 LEU A O 1
ATOM 745 N N . PHE A 1 95 ? 16.590 12.942 -18.119 1.00 89.81 95 PHE A N 1
ATOM 746 C CA . PHE A 1 95 ? 17.898 12.566 -18.660 1.00 89.81 95 PHE A CA 1
ATOM 747 C C . PHE A 1 95 ? 17.785 11.632 -19.875 1.00 89.81 95 PHE A C 1
ATOM 749 O O . PHE A 1 95 ? 18.398 11.885 -20.909 1.00 89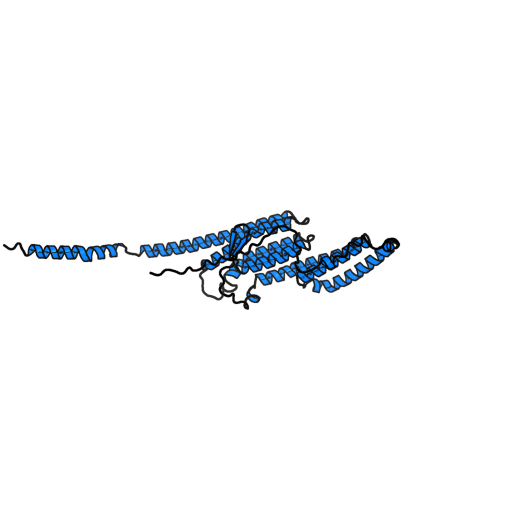.81 95 PHE A O 1
ATOM 756 N N . VAL A 1 96 ? 16.960 10.584 -19.787 1.00 87.44 96 VAL A N 1
ATOM 757 C CA . VAL A 1 96 ? 16.734 9.655 -20.905 1.00 87.44 96 VAL A CA 1
ATOM 758 C C . VAL A 1 96 ? 16.124 10.364 -22.116 1.00 87.44 96 VAL A C 1
ATOM 760 O O . VAL A 1 96 ? 16.557 10.110 -23.237 1.00 87.44 96 VAL A O 1
ATOM 763 N N . ASN A 1 97 ? 15.155 11.258 -21.902 1.00 87.88 97 ASN A N 1
ATOM 764 C CA . ASN A 1 97 ? 14.522 12.020 -22.979 1.00 87.88 97 ASN A CA 1
ATOM 765 C C . ASN A 1 97 ? 15.521 12.948 -23.686 1.00 87.88 97 ASN A C 1
ATOM 767 O O . ASN A 1 97 ? 15.507 13.032 -24.911 1.00 87.88 97 ASN A O 1
ATOM 771 N N . GLU A 1 98 ? 16.413 13.600 -22.935 1.00 87.38 98 GLU A N 1
ATOM 772 C CA . GLU A 1 98 ? 17.489 14.419 -23.507 1.00 87.38 98 GLU A CA 1
ATOM 773 C C . GLU A 1 98 ? 18.474 13.557 -24.310 1.00 87.38 98 GLU A C 1
ATOM 775 O O . GLU A 1 98 ? 18.829 13.891 -25.441 1.00 87.38 98 GLU A O 1
ATOM 780 N N . CYS A 1 99 ? 18.867 12.391 -23.788 1.00 87.00 99 CYS A N 1
ATOM 781 C CA . CYS A 1 99 ? 19.700 11.447 -24.534 1.00 87.00 99 CYS A CA 1
ATOM 782 C C . CYS A 1 99 ? 19.034 10.964 -25.833 1.00 87.00 99 CYS A C 1
ATOM 784 O O . CYS A 1 99 ? 19.711 10.835 -26.855 1.00 87.00 99 CYS A O 1
ATOM 786 N N . GLU A 1 100 ? 17.728 10.695 -25.807 1.00 86.56 100 GLU A N 1
ATOM 787 C CA . GLU A 1 100 ? 16.943 10.266 -26.970 1.00 86.56 100 GLU A CA 1
ATOM 788 C C . GLU A 1 100 ? 16.834 11.392 -28.010 1.00 86.56 100 GLU A C 1
ATOM 790 O O . GLU A 1 100 ? 17.048 11.149 -29.197 1.00 86.56 100 GLU A O 1
ATOM 795 N N . ALA A 1 101 ? 16.624 12.639 -27.575 1.00 86.00 101 ALA A N 1
ATOM 796 C CA . ALA A 1 101 ? 16.609 13.813 -28.450 1.00 86.00 101 ALA A CA 1
ATOM 797 C C . ALA A 1 101 ? 17.961 14.054 -29.145 1.00 86.00 101 ALA A C 1
ATOM 799 O O . ALA A 1 101 ? 18.013 14.474 -30.302 1.00 86.00 101 ALA A O 1
ATOM 800 N N . VAL A 1 102 ? 19.065 13.770 -28.450 1.00 84.25 102 VAL A N 1
ATOM 801 C CA . VAL A 1 102 ? 20.421 13.936 -28.979 1.00 84.25 102 VAL A CA 1
ATOM 802 C C . VAL A 1 102 ? 20.780 12.785 -29.929 1.00 84.25 102 VAL A C 1
ATOM 804 O O . VAL A 1 102 ? 21.144 13.036 -31.081 1.00 84.25 102 VAL A O 1
ATOM 807 N N . SER A 1 103 ? 20.673 11.532 -29.478 1.00 82.38 103 SER A N 1
ATOM 808 C CA . SER A 1 103 ? 21.147 10.338 -30.207 1.00 82.38 103 SER A CA 1
ATOM 809 C C . SER A 1 103 ? 20.164 9.779 -31.244 1.00 82.38 103 SER A C 1
ATOM 811 O O . SER A 1 103 ? 20.586 9.096 -32.184 1.00 82.38 103 SER A O 1
ATOM 813 N N . GLY A 1 104 ? 18.865 10.042 -31.075 1.00 78.69 104 GLY A N 1
ATOM 814 C CA . GLY A 1 104 ? 17.781 9.370 -31.794 1.00 78.69 104 GLY A CA 1
ATOM 815 C C . GLY A 1 104 ? 17.545 7.919 -31.356 1.00 78.69 104 GLY A C 1
ATOM 816 O O . GLY A 1 104 ? 16.776 7.215 -32.007 1.00 78.69 104 GLY A O 1
ATOM 817 N N . HIS A 1 105 ? 18.213 7.446 -30.297 1.00 77.25 105 HIS A N 1
ATOM 818 C CA . HIS A 1 105 ? 18.083 6.084 -29.788 1.00 77.25 105 HIS A CA 1
ATOM 819 C C . HIS A 1 105 ? 17.445 6.076 -28.395 1.00 77.25 105 HIS A C 1
ATOM 821 O O . HIS A 1 105 ? 17.848 6.811 -27.491 1.00 77.25 105 HIS A O 1
ATOM 827 N N . SER A 1 106 ? 16.448 5.214 -28.205 1.00 70.50 106 SER A N 1
ATOM 828 C CA . SER A 1 106 ? 15.823 5.008 -26.904 1.00 70.50 106 SER A CA 1
ATOM 829 C C . SER A 1 106 ? 16.746 4.160 -26.026 1.00 70.50 106 SER A C 1
ATOM 831 O O . SER A 1 106 ? 16.914 2.976 -26.298 1.00 70.50 106 SER A O 1
ATOM 833 N N . GLY A 1 107 ? 17.310 4.737 -24.962 1.00 74.50 107 GLY A N 1
ATOM 834 C CA . GLY A 1 107 ? 18.175 4.024 -24.010 1.00 74.50 107 GLY A CA 1
ATOM 835 C C . GLY A 1 107 ? 17.434 2.958 -23.198 1.00 74.50 107 GLY A C 1
ATOM 836 O O . GLY A 1 107 ? 17.067 3.201 -22.045 1.00 74.50 107 GLY A O 1
ATOM 837 N N . THR A 1 108 ? 17.184 1.791 -23.795 1.00 83.50 108 THR A N 1
ATOM 838 C CA . THR A 1 108 ? 16.352 0.713 -23.229 1.00 83.50 108 THR A CA 1
ATOM 839 C C . THR A 1 108 ? 16.905 0.196 -21.910 1.00 83.50 108 THR A C 1
ATOM 841 O O . THR A 1 108 ? 16.176 0.169 -20.928 1.00 83.50 108 THR A O 1
ATOM 844 N N . ALA A 1 109 ? 18.209 -0.080 -21.832 1.00 84.81 109 ALA A N 1
ATOM 845 C CA . ALA A 1 109 ? 18.844 -0.602 -20.621 1.00 84.81 109 ALA A CA 1
ATOM 846 C C . ALA A 1 109 ? 18.633 0.302 -19.393 1.00 84.81 109 ALA A C 1
ATOM 848 O O . ALA A 1 109 ? 18.425 -0.186 -18.280 1.00 84.81 109 ALA A O 1
ATOM 849 N N . LEU A 1 110 ? 18.666 1.622 -19.594 1.00 85.25 110 LEU A N 1
ATOM 850 C CA . LEU A 1 110 ? 18.438 2.594 -18.529 1.00 85.25 110 LEU A CA 1
ATOM 851 C C . LEU A 1 110 ? 16.953 2.656 -18.139 1.00 85.25 110 LEU A C 1
ATOM 853 O O . LEU A 1 110 ? 16.636 2.664 -16.947 1.00 85.25 110 LEU A O 1
ATOM 857 N N . LYS A 1 111 ? 16.048 2.640 -19.133 1.00 86.19 111 LYS A N 1
ATOM 858 C CA . LYS A 1 111 ? 14.592 2.552 -18.913 1.00 86.19 111 LYS A CA 1
ATOM 859 C C . LYS A 1 111 ? 14.236 1.275 -18.136 1.00 86.19 111 LYS A C 1
ATOM 861 O O . LYS A 1 111 ? 13.467 1.349 -17.181 1.00 86.19 111 LYS A O 1
ATOM 866 N N . ASP A 1 112 ? 14.850 0.142 -18.465 1.00 87.88 112 ASP A N 1
ATOM 867 C CA . ASP A 1 112 ? 14.613 -1.149 -17.814 1.00 87.88 112 ASP A CA 1
ATOM 868 C C . ASP A 1 112 ? 15.062 -1.150 -16.350 1.00 87.88 112 ASP A C 1
ATOM 870 O O . ASP A 1 112 ? 14.328 -1.607 -15.474 1.00 87.88 112 ASP A O 1
ATOM 874 N N . VAL A 1 113 ? 16.238 -0.589 -16.041 1.00 88.12 113 VAL A N 1
ATOM 875 C CA . VAL A 1 113 ? 16.702 -0.463 -14.647 1.00 88.12 113 VAL A CA 1
ATOM 876 C C . VAL A 1 113 ? 15.772 0.437 -13.832 1.00 88.12 113 VAL A C 1
ATOM 878 O O . VAL A 1 113 ? 15.415 0.077 -12.710 1.00 88.12 113 VAL A O 1
ATOM 881 N N . ALA A 1 114 ? 15.332 1.566 -14.394 1.00 87.75 114 ALA A N 1
ATOM 882 C CA . ALA A 1 114 ? 14.381 2.452 -13.725 1.00 87.75 114 ALA A CA 1
ATOM 883 C C . ALA A 1 114 ? 13.014 1.774 -13.507 1.00 87.75 114 ALA A C 1
ATOM 885 O O . ALA A 1 114 ? 12.436 1.884 -12.426 1.00 87.75 114 ALA A O 1
ATOM 886 N N . ASN A 1 115 ? 12.520 1.017 -14.490 1.00 88.62 115 ASN A N 1
ATOM 887 C CA . ASN A 1 115 ? 11.279 0.249 -14.371 1.00 88.62 115 ASN A CA 1
ATOM 888 C C . ASN A 1 115 ? 11.382 -0.838 -13.290 1.00 88.62 115 ASN A C 1
ATOM 890 O O . ASN A 1 115 ? 10.480 -0.969 -12.466 1.00 88.62 115 ASN A O 1
ATOM 894 N N . ASN A 1 116 ? 12.503 -1.557 -13.218 1.00 89.94 116 ASN A N 1
ATOM 895 C CA . ASN A 1 116 ? 12.743 -2.551 -12.168 1.00 89.94 116 ASN A CA 1
ATOM 896 C C . ASN A 1 116 ? 12.782 -1.923 -10.765 1.00 89.94 116 ASN A C 1
ATOM 898 O O . ASN A 1 116 ? 12.263 -2.500 -9.811 1.00 89.94 116 ASN A O 1
ATOM 902 N N . GLN A 1 117 ? 13.339 -0.715 -10.630 1.00 90.50 117 GLN A N 1
ATOM 903 C CA . GLN A 1 117 ? 13.294 0.033 -9.369 1.00 90.50 117 GLN A CA 1
ATOM 904 C C . GLN A 1 117 ? 11.863 0.413 -8.970 1.00 90.50 117 GLN A C 1
ATOM 906 O O . GLN A 1 117 ? 11.529 0.332 -7.791 1.00 90.50 117 GLN A O 1
ATOM 911 N N . ILE A 1 118 ? 10.999 0.773 -9.927 1.00 89.56 118 ILE A N 1
ATOM 912 C CA . ILE A 1 118 ? 9.570 1.023 -9.666 1.00 89.56 118 ILE A CA 1
ATOM 913 C C . ILE A 1 118 ? 8.871 -0.252 -9.190 1.00 89.56 118 ILE A C 1
ATOM 915 O O . ILE A 1 118 ? 8.135 -0.209 -8.205 1.00 89.56 118 ILE A O 1
ATOM 919 N N . LEU A 1 119 ? 9.131 -1.385 -9.848 1.00 89.31 119 LEU A N 1
ATOM 920 C CA . LEU A 1 119 ? 8.563 -2.678 -9.461 1.00 89.31 119 LEU A CA 1
ATOM 921 C C . LEU A 1 119 ? 9.005 -3.118 -8.058 1.00 89.31 119 LEU A C 1
ATOM 923 O O . LEU A 1 119 ? 8.230 -3.766 -7.365 1.00 89.31 119 LEU A O 1
ATOM 927 N N . GLY A 1 120 ? 10.205 -2.734 -7.610 1.00 88.69 120 GLY A N 1
ATOM 928 C CA . GLY A 1 120 ? 10.640 -2.922 -6.221 1.00 88.69 120 GLY A CA 1
ATOM 929 C C . GLY A 1 120 ? 10.029 -1.910 -5.242 1.00 88.69 120 GLY A C 1
ATOM 930 O O . GLY A 1 120 ? 9.699 -2.261 -4.110 1.00 88.69 120 GLY A O 1
ATOM 931 N N . PHE A 1 121 ? 9.845 -0.661 -5.676 1.00 91.81 121 PHE A N 1
ATOM 932 C CA . PHE A 1 121 ? 9.291 0.423 -4.861 1.00 91.81 121 PHE A CA 1
ATOM 933 C C . PHE A 1 121 ? 7.804 0.232 -4.542 1.00 91.81 121 PHE A C 1
ATOM 935 O O . PHE A 1 121 ? 7.389 0.480 -3.412 1.00 91.81 121 PHE A O 1
ATOM 942 N N . ILE A 1 122 ? 7.001 -0.233 -5.505 1.00 91.75 122 ILE A N 1
ATOM 943 C CA . ILE A 1 122 ? 5.549 -0.412 -5.338 1.00 91.75 122 ILE A CA 1
ATOM 944 C C . ILE A 1 122 ? 5.214 -1.333 -4.137 1.00 91.75 122 ILE A C 1
ATOM 946 O O . ILE A 1 122 ? 4.446 -0.900 -3.273 1.00 91.75 122 ILE A O 1
ATOM 950 N N . PRO A 1 123 ? 5.789 -2.548 -4.005 1.00 91.31 123 PRO A N 1
ATOM 951 C CA . PRO A 1 123 ? 5.573 -3.407 -2.839 1.00 91.31 123 PRO A CA 1
ATOM 952 C C . PRO A 1 123 ? 6.076 -2.803 -1.526 1.00 91.31 123 PRO A C 1
ATOM 954 O O . PRO A 1 123 ? 5.429 -2.968 -0.495 1.00 91.31 123 PRO A O 1
ATOM 957 N N . PHE A 1 124 ? 7.206 -2.086 -1.546 1.00 91.81 124 PHE A N 1
ATOM 958 C CA . PHE A 1 124 ? 7.729 -1.434 -0.344 1.00 91.81 124 PHE A CA 1
ATOM 959 C C . PHE A 1 124 ? 6.788 -0.328 0.147 1.00 91.81 124 PHE A C 1
ATOM 961 O O . PHE A 1 124 ? 6.434 -0.297 1.326 1.00 91.81 124 PHE A O 1
ATOM 968 N N . LEU A 1 125 ? 6.321 0.537 -0.762 1.00 91.50 125 LEU A N 1
ATOM 969 C CA . LEU A 1 125 ? 5.307 1.544 -0.456 1.00 91.50 125 LEU A CA 1
ATOM 970 C C . LEU A 1 125 ? 4.039 0.880 0.093 1.00 91.50 125 LEU A C 1
ATOM 972 O O . LEU A 1 125 ? 3.482 1.356 1.080 1.00 91.50 125 LEU A O 1
ATOM 976 N N . HIS A 1 126 ? 3.614 -0.234 -0.510 1.00 92.69 126 HIS A N 1
ATOM 977 C CA . HIS A 1 126 ? 2.446 -0.969 -0.045 1.00 92.69 126 HIS A CA 1
ATOM 978 C C . HIS A 1 126 ? 2.586 -1.472 1.387 1.00 92.69 126 HIS A C 1
ATOM 980 O O . HIS A 1 126 ? 1.671 -1.288 2.186 1.00 92.69 126 HIS A O 1
ATOM 986 N N . GLU A 1 127 ? 3.726 -2.068 1.726 1.00 91.69 127 GLU A N 1
ATOM 987 C CA . GLU A 1 127 ? 3.983 -2.571 3.073 1.00 91.69 127 GLU A CA 1
ATOM 988 C C . GLU A 1 127 ? 4.029 -1.427 4.097 1.00 91.69 127 GLU A C 1
ATOM 990 O O . GLU A 1 127 ? 3.428 -1.527 5.167 1.00 91.69 127 GLU A O 1
ATOM 995 N N . VAL A 1 128 ? 4.646 -0.294 3.746 1.00 90.06 128 VAL A N 1
ATOM 996 C CA . VAL A 1 128 ? 4.656 0.909 4.592 1.00 90.06 128 VAL A CA 1
ATOM 997 C C . VAL A 1 128 ? 3.237 1.437 4.834 1.00 90.06 128 VAL A C 1
ATOM 999 O O . VAL A 1 128 ? 2.880 1.732 5.976 1.00 90.06 128 VAL A O 1
ATOM 1002 N N . GLU A 1 129 ? 2.407 1.552 3.793 1.00 89.50 129 GLU A N 1
ATOM 1003 C CA . GLU A 1 129 ? 1.017 2.012 3.935 1.00 89.50 129 GLU A CA 1
ATOM 1004 C C . GLU A 1 129 ? 0.140 0.994 4.681 1.00 89.50 129 GLU A C 1
ATOM 1006 O O . GLU A 1 129 ? -0.686 1.374 5.511 1.00 89.50 129 GLU A O 1
ATOM 1011 N N . LYS A 1 130 ? 0.361 -0.307 4.473 1.00 88.25 130 LYS A N 1
ATOM 1012 C CA . LYS A 1 130 ? -0.313 -1.386 5.207 1.00 88.25 130 LYS A CA 1
ATOM 1013 C C . LYS A 1 130 ? -0.017 -1.331 6.703 1.00 88.25 130 LYS A C 1
ATOM 1015 O O . LYS A 1 130 ? -0.945 -1.446 7.501 1.00 88.25 130 LYS A O 1
ATOM 1020 N N . GLN A 1 131 ? 1.237 -1.114 7.096 1.00 86.25 131 GLN A N 1
ATOM 1021 C CA . GLN A 1 131 ? 1.615 -0.982 8.509 1.00 86.25 131 GLN A CA 1
ATOM 1022 C C . GLN A 1 131 ? 0.988 0.249 9.173 1.00 86.25 131 GLN A C 1
ATOM 1024 O O . GLN A 1 131 ? 0.588 0.190 10.338 1.00 86.25 131 GLN A O 1
ATOM 1029 N N . LYS A 1 132 ? 0.864 1.361 8.435 1.00 84.31 132 LYS A N 1
ATOM 1030 C CA . LYS A 1 132 ? 0.151 2.554 8.918 1.00 84.31 132 LYS A CA 1
ATOM 1031 C C . LYS A 1 132 ? -1.335 2.268 9.144 1.00 84.31 132 LYS A C 1
ATOM 1033 O O . LYS A 1 132 ? -1.888 2.727 10.140 1.00 84.31 132 LYS A O 1
ATOM 1038 N N . GLU A 1 133 ? -1.955 1.499 8.249 1.00 80.25 133 GLU A N 1
ATOM 1039 C CA . GLU A 1 133 ? -3.375 1.143 8.323 1.00 80.25 133 GLU A CA 1
ATOM 1040 C C . GLU A 1 133 ? -3.682 0.193 9.492 1.00 80.25 133 GLU A C 1
ATOM 1042 O O . GLU A 1 133 ? -4.678 0.373 10.189 1.00 80.25 133 GLU A O 1
ATOM 1047 N N . THR A 1 134 ? -2.835 -0.811 9.746 1.00 76.69 134 THR A N 1
ATOM 1048 C CA . THR A 1 134 ? -3.063 -1.804 10.814 1.00 76.69 134 THR A CA 1
ATOM 1049 C C . THR A 1 134 ? -2.732 -1.276 12.209 1.00 76.69 134 THR A C 1
ATOM 1051 O O . THR A 1 134 ? -3.374 -1.665 13.188 1.00 76.69 134 THR A O 1
ATOM 1054 N N . HIS A 1 135 ? -1.763 -0.364 12.317 1.00 72.12 135 HIS A N 1
ATOM 1055 C CA . HIS A 1 135 ? -1.312 0.212 13.584 1.00 72.12 135 HIS A CA 1
ATOM 1056 C C . HIS A 1 135 ? -1.359 1.750 13.574 1.00 72.12 135 HIS A C 1
ATOM 1058 O O . HIS A 1 135 ? -0.330 2.403 13.786 1.00 72.12 135 HIS A O 1
ATOM 1064 N N . PRO A 1 136 ? -2.546 2.372 13.433 1.00 61.47 136 PRO A N 1
ATOM 1065 C CA . PRO A 1 136 ? -2.650 3.832 13.354 1.00 61.47 136 PRO A CA 1
ATOM 1066 C C . PRO A 1 136 ? -2.227 4.523 14.660 1.00 61.47 136 PRO A C 1
ATOM 1068 O O . PRO A 1 136 ? -1.871 5.703 14.676 1.00 61.47 136 PRO A O 1
ATOM 1071 N N . PHE A 1 137 ? -2.227 3.786 15.777 1.00 54.03 137 PHE A N 1
ATOM 1072 C CA . PHE A 1 137 ? -2.025 4.335 17.117 1.00 54.03 137 PHE A CA 1
ATOM 1073 C C . PHE A 1 137 ? -0.594 4.799 17.416 1.00 54.03 137 PHE A C 1
ATOM 1075 O O . PHE A 1 137 ? -0.400 5.549 18.372 1.00 54.03 137 PHE A O 1
ATOM 1082 N N . ARG A 1 138 ? 0.405 4.434 16.598 1.00 47.28 138 ARG A N 1
ATOM 1083 C CA . ARG A 1 138 ? 1.780 4.927 16.792 1.00 47.28 138 ARG A CA 1
ATOM 1084 C C . ARG A 1 138 ? 1.960 6.388 16.355 1.00 47.28 138 ARG A C 1
ATOM 1086 O O . ARG A 1 138 ? 2.909 7.026 16.792 1.00 47.28 138 ARG A O 1
ATOM 1093 N N . ALA A 1 139 ? 1.046 6.933 15.546 1.00 43.81 139 ALA A N 1
ATOM 1094 C CA . ALA A 1 139 ? 1.132 8.305 15.038 1.00 43.81 139 ALA A CA 1
ATOM 1095 C C . ALA A 1 139 ? 0.196 9.312 15.744 1.00 43.81 139 ALA A C 1
ATOM 1097 O O . ALA A 1 139 ? 0.383 10.515 15.590 1.00 43.81 139 ALA A O 1
ATOM 1098 N N . TYR A 1 140 ? -0.805 8.856 16.512 1.00 44.56 140 TYR A N 1
ATOM 1099 C CA . TYR A 1 140 ? -1.911 9.711 16.990 1.00 44.56 140 TYR A CA 1
ATOM 1100 C C . TYR A 1 140 ? -1.989 9.928 18.508 1.00 44.56 140 TYR A C 1
ATOM 1102 O O . TYR A 1 140 ? -2.728 10.801 18.965 1.00 44.56 140 TYR A O 1
ATOM 1110 N N . SER A 1 141 ? -1.201 9.213 19.312 1.00 36.03 141 SER A N 1
ATOM 1111 C CA . SER A 1 141 ? -1.199 9.346 20.779 1.00 36.03 141 SER A CA 1
ATOM 1112 C C . SER A 1 141 ? -0.656 10.689 21.306 1.00 36.03 141 SER A C 1
ATOM 1114 O O . SER A 1 141 ? -0.765 10.953 22.501 1.00 36.03 141 SER A O 1
ATOM 1116 N N . ALA A 1 142 ? -0.157 11.580 20.438 1.00 33.81 142 ALA A N 1
ATOM 1117 C CA . ALA A 1 142 ? 0.333 12.914 20.806 1.00 33.81 142 ALA A CA 1
ATOM 1118 C C . ALA A 1 142 ? -0.660 14.071 20.550 1.00 33.81 142 ALA A C 1
ATOM 1120 O O . ALA A 1 142 ? -0.410 15.192 20.989 1.00 33.81 142 ALA A O 1
ATOM 1121 N N . ALA A 1 143 ? -1.803 13.838 19.890 1.00 37.69 143 ALA A N 1
ATOM 1122 C CA . ALA A 1 143 ? -2.763 14.896 19.562 1.00 37.69 143 ALA A CA 1
ATOM 1123 C C . ALA A 1 143 ? -4.135 14.623 20.195 1.00 37.69 143 ALA A C 1
ATOM 1125 O O . ALA A 1 143 ? -5.060 14.137 19.545 1.00 37.69 143 ALA A O 1
ATOM 1126 N N . LYS A 1 144 ? -4.296 14.976 21.478 1.00 38.03 144 LYS A N 1
ATOM 1127 C CA . LYS A 1 144 ? -5.628 15.156 22.080 1.00 38.03 144 LYS A CA 1
ATOM 1128 C C . LYS A 1 144 ? -6.402 16.172 21.236 1.00 38.03 144 LYS A C 1
ATOM 1130 O O . LYS A 1 144 ? -6.131 17.371 21.304 1.00 38.03 144 LYS A O 1
ATOM 1135 N N . GLN A 1 145 ? -7.366 15.707 20.443 1.00 44.44 145 GLN A N 1
ATOM 1136 C CA . GLN A 1 145 ? -8.271 16.603 19.739 1.00 44.44 145 GLN A CA 1
ATOM 1137 C C . GLN A 1 145 ? -9.121 17.369 20.754 1.00 44.44 145 GLN A C 1
ATOM 1139 O O . GLN A 1 145 ? -9.886 16.814 21.541 1.00 44.44 145 GLN A O 1
ATOM 1144 N N . ASN A 1 146 ? -8.933 18.682 20.729 1.00 38.22 146 ASN A N 1
ATOM 1145 C CA . ASN A 1 146 ? -9.736 19.671 21.421 1.00 38.22 146 ASN A CA 1
ATOM 1146 C C . ASN A 1 146 ? -11.199 19.547 20.948 1.00 38.22 146 ASN A C 1
ATOM 1148 O O . ASN A 1 146 ? -11.416 19.391 19.748 1.00 38.22 146 ASN A O 1
ATOM 1152 N N . LYS A 1 147 ? -12.177 19.607 21.866 1.00 42.53 147 LYS A N 1
ATOM 1153 C CA . LYS A 1 147 ? -13.632 19.409 21.649 1.00 42.53 147 LYS A CA 1
ATOM 1154 C C . LYS A 1 147 ? -14.202 20.248 20.486 1.00 42.53 147 LYS A C 1
ATOM 1156 O O . LYS A 1 147 ? -14.827 21.283 20.704 1.00 42.53 147 LYS A O 1
ATOM 1161 N N . LYS A 1 148 ? -14.027 19.802 19.246 1.00 53.53 148 LYS A N 1
ATOM 1162 C CA . LYS A 1 148 ? -14.680 20.337 18.046 1.00 53.53 148 LYS A CA 1
ATOM 1163 C C . LYS A 1 148 ? -15.560 19.220 17.487 1.00 53.53 148 LYS A C 1
ATOM 1165 O O . LYS A 1 148 ? -15.176 18.056 17.555 1.00 53.53 148 LYS A O 1
ATOM 1170 N N . GLY A 1 149 ? -16.779 19.565 17.066 1.00 58.09 149 GLY A N 1
ATOM 1171 C CA . GLY A 1 149 ? -17.786 18.601 16.607 1.00 58.09 149 GLY A CA 1
ATOM 1172 C C . GLY A 1 149 ? -17.278 17.686 15.482 1.00 58.09 149 GLY A C 1
ATOM 1173 O O . GLY A 1 149 ? -16.215 17.949 14.922 1.00 58.09 149 GLY A O 1
ATOM 1174 N N . PRO A 1 150 ? -18.021 16.615 15.145 1.00 63.06 150 PRO A N 1
ATOM 1175 C CA . PRO A 1 150 ? -17.602 15.666 14.118 1.00 63.06 150 PRO A CA 1
ATOM 1176 C C . PRO A 1 150 ? -17.276 16.407 12.818 1.00 63.06 150 PRO A C 1
ATOM 1178 O O . PRO A 1 150 ? -18.125 17.111 12.271 1.00 63.06 150 PRO A O 1
ATOM 1181 N N . THR A 1 151 ? -16.041 16.267 12.335 1.00 68.81 151 THR A N 1
ATOM 1182 C CA . THR A 1 151 ? -15.637 16.832 11.046 1.00 68.81 151 THR A CA 1
ATOM 1183 C C . THR A 1 151 ? -16.462 16.159 9.955 1.00 68.81 151 THR A C 1
ATOM 1185 O O . THR A 1 151 ? -16.455 14.934 9.839 1.00 68.81 151 THR A O 1
ATOM 1188 N N . LEU A 1 152 ? -17.201 16.947 9.174 1.00 71.00 152 LEU A N 1
ATOM 1189 C CA . LEU A 1 152 ? -18.003 16.444 8.062 1.00 71.00 152 LEU A CA 1
ATOM 1190 C C . LEU A 1 152 ? -17.232 16.617 6.751 1.00 71.00 152 LEU A C 1
ATOM 1192 O O . LEU A 1 152 ? -16.788 17.721 6.432 1.00 71.00 152 LEU A O 1
ATOM 1196 N N . ALA A 1 153 ? -17.106 15.538 5.986 1.00 71.44 153 ALA A N 1
ATOM 1197 C CA . ALA A 1 153 ? -16.673 15.563 4.596 1.00 71.44 153 ALA A CA 1
ATOM 1198 C C . ALA A 1 153 ? -17.903 15.616 3.687 1.00 71.44 153 ALA A C 1
ATOM 1200 O O . ALA A 1 153 ? -18.882 14.914 3.933 1.00 71.44 153 ALA A O 1
ATOM 1201 N N . VAL A 1 154 ? -17.860 16.432 2.639 1.00 74.38 154 VAL A N 1
ATOM 1202 C CA . VAL A 1 154 ? -18.910 16.462 1.615 1.00 74.38 154 VAL A CA 1
ATOM 1203 C C . VAL A 1 154 ? -18.367 15.791 0.362 1.00 74.38 154 VAL A C 1
ATOM 1205 O O . VAL A 1 154 ? -17.364 16.250 -0.183 1.00 74.38 154 VAL A O 1
ATOM 1208 N N . ILE A 1 155 ? -18.999 14.698 -0.067 1.00 71.62 155 ILE A N 1
ATOM 1209 C CA . ILE A 1 155 ? -18.701 14.040 -1.346 1.00 71.62 155 ILE A CA 1
ATOM 1210 C C . ILE A 1 155 ? -19.979 14.101 -2.174 1.00 71.62 155 ILE A C 1
ATOM 1212 O O . ILE A 1 155 ? -21.002 13.566 -1.748 1.00 71.62 155 ILE A O 1
ATOM 1216 N N . GLU A 1 156 ? -19.903 14.766 -3.329 1.00 68.88 156 GLU A N 1
ATOM 1217 C CA . GLU A 1 156 ? -21.062 15.141 -4.152 1.00 68.88 156 GLU A CA 1
ATOM 1218 C C . GLU A 1 156 ? -22.082 15.949 -3.331 1.00 68.88 156 GLU A C 1
ATOM 1220 O O . GLU A 1 156 ? -21.847 17.117 -3.029 1.00 68.88 156 GLU A O 1
ATOM 1225 N N . GLU A 1 157 ? -23.174 15.307 -2.920 1.00 66.00 157 GLU A N 1
ATOM 1226 C CA . GLU A 1 157 ? -24.270 15.888 -2.137 1.00 66.00 157 GLU A CA 1
ATOM 1227 C C . GLU A 1 157 ? -24.372 15.273 -0.727 1.00 66.00 157 GLU A C 1
ATOM 1229 O O . GLU A 1 157 ? -25.123 15.747 0.129 1.00 66.00 157 GLU A O 1
ATOM 1234 N N . GLY A 1 158 ? -23.595 14.221 -0.449 1.00 67.56 158 GLY A N 1
ATOM 1235 C CA . GLY A 1 158 ? -23.616 13.502 0.820 1.00 67.56 158 GLY A CA 1
ATOM 1236 C C . GLY A 1 158 ? -22.695 14.130 1.863 1.00 67.56 158 GLY A C 1
ATOM 1237 O O . GLY A 1 158 ? -21.521 14.387 1.596 1.00 67.56 158 GLY A O 1
ATOM 1238 N N . LYS A 1 159 ? -23.208 14.336 3.082 1.00 73.69 159 LYS A N 1
ATOM 1239 C CA . LYS A 1 159 ? -22.404 14.699 4.261 1.00 73.69 159 LYS A CA 1
ATOM 1240 C C . LYS A 1 159 ? -22.002 13.428 5.007 1.00 73.69 159 LYS A C 1
ATOM 1242 O O . LYS A 1 159 ? -22.860 12.702 5.502 1.00 73.69 159 LYS A O 1
ATOM 1247 N N . PHE A 1 160 ? -20.704 13.196 5.133 1.00 73.38 160 PHE A N 1
ATOM 1248 C CA . PHE A 1 160 ? -20.122 12.022 5.774 1.00 73.38 160 PHE A CA 1
ATOM 1249 C C . PHE A 1 160 ? -19.357 12.432 7.025 1.00 73.38 160 PHE A C 1
ATOM 1251 O O . PHE A 1 160 ? -18.601 13.399 7.006 1.00 73.38 160 PHE A O 1
ATOM 1258 N N . ILE A 1 161 ? -19.526 11.690 8.117 1.00 74.94 161 ILE A N 1
ATOM 1259 C CA . ILE A 1 161 ? -18.696 11.882 9.309 1.00 74.94 161 ILE A CA 1
ATOM 1260 C C . ILE A 1 161 ? -17.308 11.325 9.002 1.00 74.94 161 ILE A C 1
ATOM 1262 O O . ILE A 1 161 ? -17.154 10.144 8.694 1.00 74.94 161 ILE A O 1
ATOM 1266 N N . LEU A 1 162 ? -16.300 12.185 9.086 1.00 76.38 162 LEU A N 1
ATOM 1267 C CA . LEU A 1 162 ? -14.912 11.832 8.850 1.00 76.38 162 LEU A CA 1
ATOM 1268 C C . LEU A 1 162 ? -14.357 11.133 10.098 1.00 76.38 162 LEU A C 1
ATOM 1270 O O . LEU A 1 162 ? -13.970 11.770 11.076 1.00 76.38 162 LEU A O 1
ATOM 1274 N N . VAL A 1 163 ? -14.369 9.805 10.070 1.00 79.44 163 VAL A N 1
ATOM 1275 C CA . VAL A 1 163 ? -13.748 8.959 11.095 1.00 79.44 163 VAL A CA 1
ATOM 1276 C C . VAL A 1 163 ? -12.250 8.860 10.808 1.00 79.44 163 VAL A C 1
ATOM 1278 O O . VAL A 1 163 ? -11.867 8.761 9.645 1.00 79.44 163 VAL A O 1
ATOM 1281 N N . ASP A 1 164 ? -11.401 8.822 11.839 1.00 77.06 164 ASP A N 1
ATOM 1282 C CA . ASP A 1 164 ? -9.939 8.780 11.668 1.00 77.06 164 ASP A CA 1
ATOM 1283 C C . ASP A 1 164 ? -9.484 7.662 10.714 1.00 77.06 164 ASP A C 1
ATOM 1285 O O . ASP A 1 164 ? -8.686 7.914 9.816 1.00 77.06 164 ASP A O 1
ATOM 1289 N N . SER A 1 165 ? -10.064 6.459 10.826 1.00 80.94 165 SER A N 1
ATOM 1290 C CA . SER A 1 165 ? -9.815 5.342 9.891 1.00 80.94 165 SER A CA 1
ATOM 1291 C C . SER A 1 165 ? -10.005 5.724 8.416 1.00 80.94 165 SER A C 1
ATOM 1293 O O . SER A 1 165 ? -9.181 5.372 7.578 1.00 80.94 165 SER A O 1
ATOM 1295 N N . ALA A 1 166 ? -11.048 6.491 8.087 1.00 84.00 166 ALA A N 1
ATOM 1296 C CA . ALA A 1 166 ? -11.299 6.949 6.724 1.00 84.00 166 ALA A CA 1
ATOM 1297 C C . ALA A 1 166 ? -10.275 8.005 6.277 1.00 84.00 166 ALA A C 1
ATOM 1299 O O . ALA A 1 166 ? -9.891 8.034 5.111 1.00 84.00 166 ALA A O 1
ATOM 1300 N N . VAL A 1 167 ? -9.785 8.849 7.193 1.00 83.19 167 VAL A N 1
ATOM 1301 C CA . VAL A 1 167 ? -8.719 9.825 6.898 1.00 83.19 167 VAL A CA 1
ATOM 1302 C C . VAL A 1 167 ? -7.418 9.129 6.533 1.00 83.19 167 VAL A C 1
ATOM 1304 O O . VAL A 1 167 ? -6.758 9.527 5.575 1.00 83.19 167 VAL A O 1
ATOM 1307 N N . PHE A 1 168 ? -7.050 8.093 7.285 1.00 83.38 168 PHE A N 1
ATOM 1308 C CA . PHE A 1 168 ? -5.870 7.288 6.983 1.00 83.38 168 PHE A CA 1
ATOM 1309 C C . PHE A 1 168 ? -5.988 6.623 5.613 1.00 83.38 168 PHE A C 1
ATOM 1311 O O . PHE A 1 168 ? -5.105 6.814 4.776 1.00 83.38 168 PHE A O 1
ATOM 1318 N N . ALA A 1 169 ? -7.130 5.988 5.339 1.00 87.69 169 ALA A N 1
ATOM 1319 C CA . ALA A 1 169 ? -7.414 5.389 4.041 1.00 87.69 169 ALA A CA 1
ATOM 1320 C C . ALA A 1 169 ? -7.304 6.389 2.884 1.00 87.69 169 ALA A C 1
ATOM 1322 O O . ALA A 1 169 ? -6.753 6.075 1.829 1.00 87.69 169 ALA A O 1
ATOM 1323 N N . LEU A 1 170 ? -7.811 7.610 3.074 1.00 88.81 170 LEU A N 1
ATOM 1324 C CA . LEU A 1 170 ? -7.724 8.679 2.082 1.00 88.81 170 LEU A CA 1
ATOM 1325 C C . LEU A 1 170 ? -6.278 9.074 1.783 1.00 88.81 170 LEU A C 1
ATOM 1327 O O . LEU A 1 170 ? -5.931 9.210 0.611 1.00 88.81 170 LEU A O 1
ATOM 1331 N N . ARG A 1 171 ? -5.436 9.210 2.815 1.00 89.06 171 ARG A N 1
ATOM 1332 C CA . ARG A 1 171 ? -4.006 9.507 2.639 1.00 89.06 171 ARG A CA 1
ATOM 1333 C C . ARG A 1 171 ? -3.303 8.397 1.865 1.00 89.06 171 ARG A C 1
ATOM 1335 O O . ARG A 1 171 ? -2.551 8.698 0.946 1.00 89.06 171 ARG A O 1
ATOM 1342 N N . GLY A 1 172 ? -3.577 7.131 2.175 1.00 90.38 172 GLY A N 1
ATOM 1343 C CA . GLY A 1 172 ? -3.023 6.012 1.412 1.00 90.38 172 GLY A CA 1
ATOM 1344 C C . GLY A 1 172 ? -3.481 6.034 -0.050 1.00 90.38 172 GLY A C 1
ATOM 1345 O O . GLY A 1 172 ? -2.657 5.992 -0.960 1.00 90.38 172 GLY A O 1
ATOM 1346 N N . ILE A 1 173 ? -4.789 6.190 -0.302 1.00 92.06 173 ILE A N 1
ATOM 1347 C CA . ILE A 1 173 ? -5.359 6.282 -1.662 1.00 92.06 173 ILE A CA 1
ATOM 1348 C C . ILE A 1 173 ? -4.734 7.437 -2.459 1.00 92.06 173 ILE A C 1
ATOM 1350 O O . ILE A 1 173 ? -4.454 7.273 -3.649 1.00 92.06 173 ILE A O 1
ATOM 1354 N N . GLU A 1 174 ? -4.507 8.588 -1.827 1.00 91.56 174 GLU A N 1
ATOM 1355 C CA . GLU A 1 174 ? -3.826 9.733 -2.433 1.00 91.56 174 GLU A CA 1
ATOM 1356 C C . GLU A 1 174 ? -2.415 9.358 -2.905 1.00 91.56 174 GLU A C 1
ATOM 1358 O O . GLU A 1 174 ? -2.103 9.577 -4.074 1.00 91.56 174 GLU A O 1
ATOM 1363 N N . GLN A 1 175 ? -1.600 8.710 -2.061 1.00 92.06 175 GLN A N 1
ATOM 1364 C CA . GLN A 1 175 ? -0.238 8.278 -2.422 1.00 92.06 175 GLN A CA 1
ATOM 1365 C C . GLN A 1 175 ? -0.238 7.380 -3.673 1.00 92.06 175 GLN A C 1
ATOM 1367 O O . GLN A 1 175 ? 0.522 7.622 -4.613 1.00 92.06 175 GLN A O 1
ATOM 1372 N N . TYR A 1 176 ? -1.133 6.387 -3.737 1.00 92.19 176 TYR A N 1
ATOM 1373 C CA . TYR A 1 176 ? -1.258 5.518 -4.916 1.00 92.19 176 TYR A CA 1
ATOM 1374 C C . TYR A 1 176 ? -1.780 6.262 -6.148 1.00 92.19 176 TYR A C 1
ATOM 1376 O O . TYR A 1 176 ? -1.362 5.970 -7.266 1.00 92.19 176 TYR A O 1
ATOM 1384 N N . THR A 1 177 ? -2.685 7.227 -5.968 1.00 91.38 177 THR A N 1
ATOM 1385 C CA . THR A 1 177 ? -3.239 8.018 -7.079 1.00 91.38 177 THR A CA 1
ATOM 1386 C C . THR A 1 177 ? -2.188 8.961 -7.663 1.00 91.38 177 THR A C 1
ATOM 1388 O O . THR A 1 177 ? -2.109 9.097 -8.885 1.00 91.38 177 THR A O 1
ATOM 1391 N N . ILE A 1 178 ? -1.340 9.556 -6.818 1.00 91.69 178 ILE A N 1
ATOM 1392 C CA . ILE A 1 178 ? -0.175 10.341 -7.242 1.00 91.69 178 ILE A CA 1
ATOM 1393 C C . ILE A 1 178 ? 0.797 9.439 -8.007 1.00 91.69 178 ILE A C 1
ATOM 1395 O O . ILE A 1 178 ? 1.174 9.769 -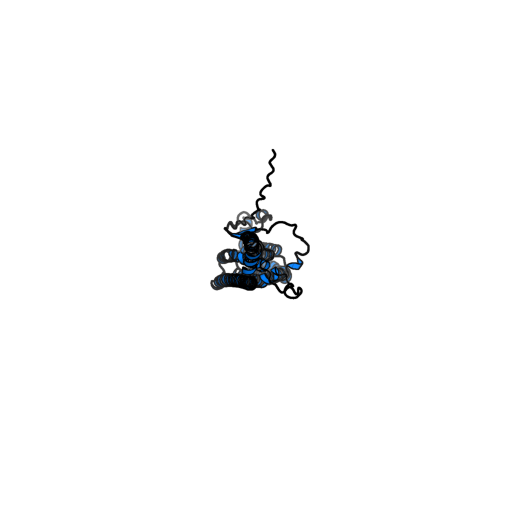9.129 1.00 91.69 178 ILE A O 1
ATOM 1399 N N . LEU A 1 179 ? 1.137 8.263 -7.468 1.00 91.06 179 LEU A N 1
ATOM 1400 C CA . LEU A 1 179 ? 2.022 7.304 -8.138 1.00 91.06 179 LEU A CA 1
ATOM 1401 C C . LEU A 1 179 ? 1.481 6.882 -9.518 1.00 91.06 179 LEU A C 1
ATOM 1403 O O . LEU A 1 179 ? 2.213 6.897 -10.508 1.00 91.06 179 LEU A O 1
ATOM 1407 N N . LEU A 1 180 ? 0.179 6.597 -9.602 1.00 91.19 180 LEU A N 1
ATOM 1408 C CA . LEU A 1 180 ? -0.535 6.274 -10.842 1.00 91.19 180 LEU A CA 1
ATOM 1409 C C . LEU A 1 180 ? -0.549 7.437 -11.848 1.00 91.19 180 LEU A C 1
ATOM 1411 O O . LEU A 1 180 ? -0.598 7.217 -13.062 1.00 91.19 180 LEU A O 1
ATOM 1415 N N . ALA A 1 181 ? -0.563 8.681 -11.364 1.00 89.25 181 ALA A N 1
ATOM 1416 C CA . ALA A 1 181 ? -0.483 9.866 -12.208 1.00 89.25 181 ALA A CA 1
ATOM 1417 C C . ALA A 1 181 ? 0.929 10.109 -12.740 1.00 89.25 181 ALA A C 1
ATOM 1419 O O . ALA A 1 181 ? 1.083 10.460 -13.910 1.00 89.25 181 ALA A O 1
ATOM 1420 N N . SER A 1 182 ? 1.945 9.877 -11.913 1.00 88.44 182 SER A N 1
ATOM 1421 C CA . SER A 1 182 ? 3.343 10.093 -12.275 1.00 88.44 182 SER A CA 1
ATOM 1422 C C . SER A 1 182 ? 3.920 8.994 -13.176 1.00 88.44 182 SER A C 1
ATOM 1424 O O . SER A 1 182 ? 4.769 9.297 -14.020 1.00 88.44 182 SER A O 1
ATOM 1426 N N . ILE A 1 183 ? 3.475 7.739 -13.021 1.00 87.38 183 ILE A N 1
ATOM 1427 C CA . ILE A 1 183 ? 4.039 6.561 -13.707 1.00 87.38 183 ILE A CA 1
ATOM 1428 C C . ILE A 1 183 ? 2.921 5.739 -14.379 1.00 87.38 183 ILE A C 1
ATOM 1430 O O . ILE A 1 183 ? 2.581 4.641 -13.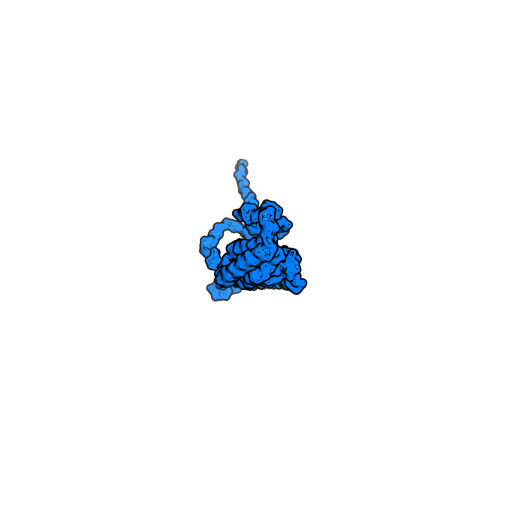938 1.00 87.38 183 ILE A O 1
ATOM 1434 N N . PRO A 1 184 ? 2.332 6.241 -15.480 1.00 86.00 184 PRO A N 1
ATOM 1435 C CA . PRO A 1 184 ? 1.198 5.591 -16.139 1.00 86.00 184 PRO A CA 1
ATOM 1436 C C . PRO A 1 184 ? 1.539 4.243 -16.796 1.00 86.00 184 PRO A C 1
ATOM 1438 O O . PRO A 1 184 ? 0.626 3.476 -17.090 1.00 86.00 184 PRO A O 1
ATOM 1441 N N . ALA A 1 185 ? 2.821 3.947 -17.039 1.00 85.44 185 ALA A N 1
ATOM 1442 C CA . ALA A 1 185 ? 3.255 2.685 -17.639 1.00 85.44 185 ALA A CA 1
ATOM 1443 C C . ALA A 1 185 ? 2.945 1.474 -16.738 1.00 85.44 185 ALA A C 1
ATOM 1445 O O . ALA A 1 185 ? 2.503 0.447 -17.241 1.00 85.44 185 ALA A O 1
ATOM 1446 N N . MET A 1 186 ? 3.077 1.640 -15.417 1.00 86.69 186 MET A N 1
ATOM 1447 C CA . MET A 1 186 ? 2.876 0.591 -14.404 1.00 86.69 186 MET A CA 1
ATOM 1448 C C . MET A 1 186 ? 1.469 0.638 -13.787 1.00 86.69 186 MET A C 1
ATOM 1450 O O . MET A 1 186 ? 1.263 0.353 -12.607 1.00 86.69 186 MET A O 1
ATOM 1454 N N . ALA A 1 187 ? 0.476 1.102 -14.553 1.00 89.88 187 ALA A N 1
ATOM 1455 C CA . ALA A 1 187 ? -0.865 1.324 -14.022 1.00 89.88 187 ALA A CA 1
ATOM 1456 C C . ALA A 1 187 ? -1.543 0.035 -13.531 1.00 89.88 187 ALA A C 1
ATOM 1458 O O . ALA A 1 187 ? -2.330 0.114 -12.590 1.00 89.88 187 ALA A O 1
ATOM 1459 N N . ASN A 1 188 ? -1.246 -1.131 -14.122 1.00 89.62 188 ASN A N 1
ATOM 1460 C CA . ASN A 1 188 ? -1.789 -2.414 -13.662 1.00 89.62 188 ASN A CA 1
ATOM 1461 C C . ASN A 1 188 ? -1.250 -2.773 -12.275 1.00 89.62 188 ASN A C 1
ATOM 1463 O O . ASN A 1 188 ? -2.029 -3.069 -11.377 1.00 89.62 188 ASN A O 1
ATOM 1467 N N . GLU A 1 189 ? 0.065 -2.698 -12.097 1.00 90.56 189 GLU A N 1
ATOM 1468 C CA . GLU A 1 189 ? 0.780 -3.037 -10.868 1.00 90.56 189 GLU A CA 1
ATOM 1469 C C . GLU A 1 189 ? 0.397 -2.090 -9.728 1.00 90.56 189 GLU A C 1
ATOM 1471 O O . GLU A 1 189 ? 0.191 -2.506 -8.592 1.00 90.56 189 GLU A O 1
ATOM 1476 N N . ILE A 1 190 ? 0.235 -0.800 -10.029 1.00 92.31 190 ILE A N 1
ATOM 1477 C CA . ILE A 1 190 ? -0.249 0.177 -9.047 1.00 92.31 190 ILE A CA 1
ATOM 1478 C C . ILE A 1 190 ? -1.728 -0.085 -8.719 1.00 92.31 190 ILE A C 1
ATOM 1480 O O . ILE A 1 190 ? -2.150 0.049 -7.569 1.00 92.31 190 ILE A O 1
ATOM 1484 N N . SER A 1 191 ? -2.532 -0.470 -9.714 1.00 92.25 191 SER A N 1
ATOM 1485 C CA . SER A 1 191 ? -3.959 -0.749 -9.540 1.00 92.25 191 SER A CA 1
ATOM 1486 C C . SER A 1 191 ? -4.218 -1.970 -8.658 1.00 92.25 191 SER A C 1
ATOM 1488 O O . SER A 1 191 ? -5.074 -1.885 -7.775 1.00 92.25 191 SER A O 1
ATOM 1490 N N . THR A 1 192 ? -3.480 -3.069 -8.843 1.00 92.44 192 THR A N 1
ATOM 1491 C CA . THR A 1 192 ? -3.604 -4.281 -8.013 1.00 92.44 192 THR A CA 1
ATOM 1492 C C . THR A 1 192 ? -3.296 -3.978 -6.551 1.00 92.44 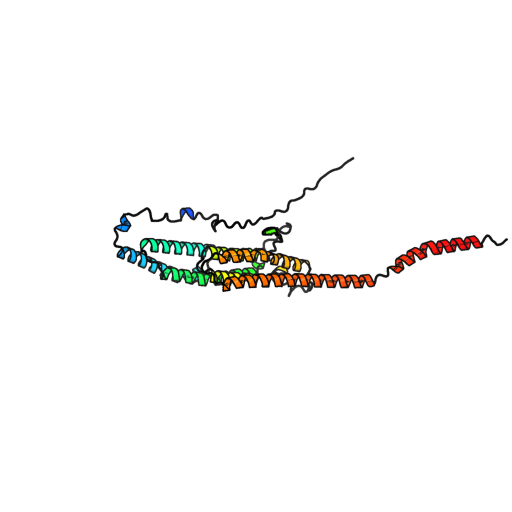192 THR A C 1
ATOM 1494 O O . THR A 1 192 ? -4.092 -4.284 -5.666 1.00 92.44 192 THR A O 1
ATOM 1497 N N . VAL A 1 193 ? -2.209 -3.255 -6.302 1.00 93.12 193 VAL A N 1
ATOM 1498 C CA . VAL A 1 193 ? -1.798 -2.850 -4.955 1.00 93.12 193 VAL A CA 1
ATOM 1499 C C . VAL A 1 193 ? -2.799 -1.887 -4.306 1.00 93.12 193 VAL A C 1
ATOM 1501 O O . VAL A 1 193 ? -3.110 -2.005 -3.119 1.00 93.12 193 VAL A O 1
ATOM 1504 N N . LEU A 1 194 ? -3.372 -0.957 -5.076 1.00 93.75 194 LEU A N 1
ATOM 1505 C CA . LEU A 1 194 ? -4.431 -0.066 -4.594 1.00 93.75 194 LEU A CA 1
ATOM 1506 C C . LEU A 1 194 ? -5.719 -0.829 -4.242 1.00 93.75 194 LEU A C 1
ATOM 1508 O O . LEU A 1 194 ? -6.392 -0.495 -3.262 1.00 93.75 194 LEU A O 1
ATOM 1512 N N . LEU A 1 195 ? -6.083 -1.845 -5.029 1.00 93.12 195 LEU A N 1
ATOM 1513 C CA . LEU A 1 195 ? -7.211 -2.728 -4.725 1.00 93.12 195 LEU A CA 1
ATOM 1514 C C . LEU A 1 195 ? -6.975 -3.471 -3.407 1.00 93.12 195 LEU A C 1
ATOM 1516 O O . LEU A 1 195 ? -7.864 -3.478 -2.553 1.00 93.12 195 LEU A O 1
ATOM 1520 N N . ASP A 1 196 ? -5.782 -4.028 -3.216 1.00 93.56 196 ASP A N 1
ATOM 1521 C CA . ASP A 1 196 ? -5.417 -4.756 -2.000 1.00 93.56 196 ASP A CA 1
ATOM 1522 C C . ASP A 1 196 ? -5.378 -3.843 -0.773 1.00 93.56 196 ASP A C 1
ATOM 1524 O O . ASP A 1 196 ? -5.932 -4.193 0.270 1.00 93.56 196 ASP A O 1
ATOM 1528 N N . TYR A 1 197 ? -4.858 -2.619 -0.908 1.00 93.50 197 TYR A N 1
ATOM 1529 C CA . TYR A 1 197 ? -4.917 -1.609 0.151 1.00 93.50 197 TYR A CA 1
ATOM 1530 C C . TYR A 1 197 ? -6.365 -1.280 0.550 1.00 93.50 197 TYR A C 1
ATOM 1532 O O . TYR A 1 197 ? -6.699 -1.210 1.734 1.00 93.50 197 TYR A O 1
ATOM 1540 N N . ARG A 1 198 ? -7.274 -1.140 -0.423 1.00 92.50 198 ARG A N 1
ATOM 1541 C CA . ARG A 1 198 ? -8.695 -0.889 -0.130 1.00 92.50 198 ARG A CA 1
ATOM 1542 C C . ARG A 1 198 ? -9.391 -2.102 0.495 1.00 92.50 198 ARG A C 1
ATOM 1544 O O . ARG A 1 198 ? -10.245 -1.911 1.360 1.00 92.50 198 ARG A O 1
ATOM 1551 N N . LYS A 1 199 ? -9.038 -3.334 0.108 1.00 92.62 199 LYS A N 1
ATOM 1552 C CA . LYS A 1 199 ? -9.524 -4.565 0.766 1.00 92.62 199 LYS A CA 1
ATOM 1553 C C . LYS A 1 199 ? -9.042 -4.638 2.219 1.00 92.62 199 LYS A C 1
ATOM 1555 O O . LYS A 1 199 ? -9.845 -4.921 3.109 1.00 92.62 199 LYS A O 1
ATOM 1560 N N . LEU A 1 200 ? -7.769 -4.318 2.464 1.00 90.69 200 LEU A N 1
ATOM 1561 C CA . LEU A 1 200 ? -7.193 -4.231 3.804 1.00 90.69 200 LEU A CA 1
ATOM 1562 C C . LEU A 1 200 ? -7.955 -3.214 4.659 1.00 90.69 200 LEU A C 1
ATOM 1564 O O . LEU A 1 200 ? -8.431 -3.575 5.735 1.00 90.69 200 LEU A O 1
ATOM 1568 N N . HIS A 1 201 ? -8.157 -1.993 4.156 1.00 88.44 201 HIS A N 1
ATOM 1569 C CA . HIS A 1 201 ? -8.927 -0.964 4.857 1.00 88.44 201 HIS A CA 1
ATOM 1570 C C . HIS A 1 201 ? -10.318 -1.468 5.271 1.00 88.44 201 HIS A C 1
ATOM 1572 O O . HIS A 1 201 ? -10.713 -1.320 6.428 1.00 88.44 201 HIS A O 1
ATOM 1578 N N . ASN A 1 202 ? -11.047 -2.136 4.369 1.00 90.12 202 ASN A N 1
ATOM 1579 C CA . ASN A 1 202 ? -12.359 -2.711 4.683 1.00 90.12 202 ASN A CA 1
ATOM 1580 C C . ASN A 1 202 ? -12.297 -3.704 5.859 1.00 90.12 202 ASN A C 1
ATOM 1582 O O . ASN A 1 202 ? -13.151 -3.667 6.744 1.00 90.12 202 ASN A O 1
ATOM 1586 N N . SER A 1 203 ? -11.270 -4.560 5.891 1.00 87.75 203 SER A N 1
ATOM 1587 C CA . SER A 1 203 ? -11.069 -5.541 6.965 1.00 87.75 203 SER A CA 1
ATOM 1588 C C . SER A 1 203 ? -10.643 -4.908 8.298 1.00 87.75 203 SER A C 1
ATOM 1590 O O . SER A 1 203 ? -11.046 -5.374 9.364 1.00 87.75 203 SER A O 1
ATOM 1592 N N . CYS A 1 204 ? -9.871 -3.818 8.253 1.00 84.06 204 CYS A N 1
ATOM 1593 C CA . CYS A 1 204 ? -9.378 -3.116 9.434 1.00 84.06 204 CYS A CA 1
ATOM 1594 C C . CYS A 1 204 ? -10.417 -2.159 10.023 1.00 84.06 204 CYS A C 1
ATOM 1596 O O . CYS A 1 204 ? -10.428 -1.963 11.235 1.00 84.06 204 CYS A O 1
ATOM 1598 N N . THR A 1 205 ? -11.310 -1.592 9.204 1.00 85.44 205 THR A N 1
ATOM 1599 C CA . THR A 1 205 ? -12.267 -0.546 9.611 1.00 85.44 205 THR A CA 1
ATOM 1600 C C . THR A 1 205 ? -13.001 -0.876 10.922 1.00 85.44 205 THR A C 1
ATOM 1602 O O . THR A 1 205 ? -12.976 -0.033 11.823 1.00 85.44 205 THR A O 1
ATOM 1605 N N . PRO A 1 206 ? -13.571 -2.084 11.125 1.00 80.38 206 PRO A N 1
ATOM 1606 C CA . PRO A 1 206 ? -14.210 -2.423 12.395 1.00 80.38 206 PRO A CA 1
ATOM 1607 C C . PRO A 1 206 ? -13.217 -2.411 13.565 1.00 80.38 206 PRO A C 1
ATOM 1609 O O . PRO A 1 206 ? -13.483 -1.807 14.600 1.00 80.38 206 PRO A O 1
ATOM 1612 N N . LEU A 1 207 ? -12.042 -3.027 13.396 1.00 78.00 207 LEU A N 1
ATOM 1613 C CA . LEU A 1 207 ? -11.004 -3.114 14.431 1.00 78.00 207 LEU A CA 1
ATOM 1614 C C . LEU A 1 207 ? -10.493 -1.731 14.846 1.00 78.00 207 LEU A C 1
ATOM 1616 O O . LEU A 1 207 ? -10.329 -1.462 16.034 1.00 78.00 207 LEU A O 1
ATOM 1620 N N . LEU A 1 208 ? -10.281 -0.841 13.878 1.00 74.38 208 LEU A N 1
ATOM 1621 C CA . LEU A 1 208 ? -9.790 0.512 14.125 1.00 74.38 208 LEU A CA 1
ATOM 1622 C C . LEU A 1 208 ? -10.804 1.356 14.903 1.00 74.38 208 LEU A C 1
ATOM 1624 O O . LEU A 1 208 ? -10.417 2.142 15.763 1.00 74.38 208 LEU A O 1
ATOM 1628 N N . ILE A 1 209 ? -12.098 1.167 14.636 1.00 78.00 209 ILE A N 1
ATOM 1629 C CA . ILE A 1 209 ? -13.187 1.937 15.258 1.00 78.00 209 ILE A CA 1
ATOM 1630 C C . ILE A 1 209 ? -13.543 1.415 16.647 1.00 78.00 209 ILE A C 1
ATOM 1632 O O . ILE A 1 209 ? -13.952 2.192 17.515 1.00 78.00 209 ILE A O 1
ATOM 1636 N N . PHE A 1 210 ? -13.377 0.115 16.883 1.00 70.88 210 PHE A N 1
ATOM 1637 C CA . PHE A 1 210 ? -13.413 -0.436 18.236 1.00 70.88 210 PHE A CA 1
ATOM 1638 C C . PHE A 1 210 ? -12.143 -0.074 19.027 1.00 70.88 210 PHE A C 1
ATOM 1640 O O . PHE A 1 210 ? -12.163 -0.089 20.253 1.00 70.88 210 PHE A O 1
ATOM 1647 N N . GLY A 1 211 ? -11.063 0.307 18.338 1.00 62.00 211 GLY A N 1
ATOM 1648 C CA . GLY A 1 211 ? -9.718 0.387 18.888 1.00 62.00 211 GLY A CA 1
ATOM 1649 C C . GLY A 1 211 ? -9.075 -0.998 18.863 1.00 62.00 211 GLY A C 1
ATOM 1650 O O . GLY A 1 211 ? -9.707 -1.985 19.243 1.00 62.00 211 GLY A O 1
ATOM 1651 N N . ALA A 1 212 ? -7.807 -1.069 18.440 1.00 54.03 212 ALA A N 1
ATOM 1652 C CA . ALA A 1 212 ? -7.056 -2.302 18.158 1.00 54.03 212 ALA A CA 1
ATOM 1653 C C . ALA A 1 212 ? -6.981 -3.339 19.311 1.00 54.03 212 ALA A C 1
ATOM 1655 O O . ALA A 1 212 ? -6.431 -4.417 19.117 1.00 54.03 212 ALA A O 1
ATOM 1656 N N . GLY A 1 213 ? -7.546 -3.051 20.491 1.00 47.41 213 GLY A N 1
ATOM 1657 C CA . GLY A 1 213 ? -7.603 -3.945 21.652 1.00 47.41 213 GLY A CA 1
ATOM 1658 C C . GLY A 1 213 ? -8.988 -4.159 22.281 1.00 47.41 213 GLY A C 1
ATOM 1659 O O . GLY A 1 213 ? -9.101 -4.963 23.201 1.00 47.41 213 GLY A O 1
ATOM 1660 N N . ALA A 1 214 ? -10.074 -3.523 21.823 1.00 47.16 214 ALA A N 1
ATOM 1661 C CA . ALA A 1 214 ? -11.347 -3.610 22.560 1.00 47.16 214 ALA A CA 1
ATOM 1662 C C . ALA A 1 214 ? -12.023 -4.995 22.515 1.00 47.16 214 ALA A C 1
ATOM 1664 O O . ALA A 1 214 ? -12.885 -5.273 23.345 1.00 47.16 214 ALA A O 1
ATOM 1665 N N . ARG A 1 215 ? -11.610 -5.895 21.609 1.00 48.31 215 ARG A N 1
ATOM 1666 C CA . ARG A 1 215 ? -12.057 -7.302 21.636 1.00 48.31 215 ARG A CA 1
ATOM 1667 C C . ARG A 1 215 ? -11.277 -8.187 22.611 1.00 48.31 215 ARG A C 1
ATOM 1669 O O . ARG A 1 215 ? -11.769 -9.266 22.913 1.00 48.31 215 ARG A O 1
ATOM 1676 N N . ILE A 1 216 ? -10.097 -7.770 23.081 1.00 47.41 216 ILE A N 1
ATOM 1677 C CA . ILE A 1 216 ? -9.192 -8.646 23.849 1.00 47.41 216 ILE A CA 1
ATOM 1678 C C . ILE A 1 216 ? -8.976 -8.136 25.283 1.00 47.41 216 ILE A C 1
ATOM 1680 O O . ILE A 1 216 ? -8.819 -8.947 26.186 1.00 47.41 216 ILE A O 1
ATOM 1684 N N . THR A 1 217 ? -9.038 -6.824 25.536 1.00 41.66 217 THR A N 1
ATOM 1685 C CA . THR A 1 217 ? -8.543 -6.262 26.811 1.00 41.66 217 THR A CA 1
ATOM 1686 C C . THR A 1 217 ? -9.582 -5.561 27.685 1.00 41.66 217 THR A C 1
ATOM 1688 O O . THR A 1 217 ? -9.244 -5.152 28.789 1.00 41.66 217 THR A O 1
ATOM 1691 N N . ALA A 1 218 ? -10.834 -5.406 27.241 1.00 41.16 218 ALA A N 1
ATOM 1692 C CA . ALA A 1 218 ? -11.793 -4.560 27.960 1.00 41.16 218 ALA A CA 1
ATOM 1693 C C . ALA A 1 218 ? -12.885 -5.299 28.747 1.00 41.16 218 ALA A C 1
ATOM 1695 O O . ALA A 1 218 ? -13.537 -4.656 29.559 1.00 41.16 218 ALA A O 1
ATOM 1696 N N . GLY A 1 219 ? -13.175 -6.582 28.498 1.00 39.47 219 GLY A N 1
ATOM 1697 C CA . GLY A 1 219 ? -14.329 -7.259 29.125 1.00 39.47 219 GLY A CA 1
ATOM 1698 C C . GLY A 1 219 ? -15.703 -6.600 28.864 1.00 39.47 219 GLY A C 1
ATOM 1699 O O . GLY A 1 219 ? -16.727 -7.135 29.275 1.00 39.47 219 GLY A O 1
ATOM 1700 N N . LEU A 1 220 ? -15.761 -5.465 28.153 1.00 42.53 220 LEU A N 1
ATOM 1701 C CA . LEU A 1 220 ? -16.979 -4.784 27.732 1.00 42.53 220 LEU A CA 1
ATOM 1702 C C . LEU A 1 220 ? -17.469 -5.409 26.422 1.00 42.53 220 LEU A C 1
ATOM 1704 O O . LEU A 1 220 ? -17.138 -4.972 25.322 1.00 42.53 220 LEU A O 1
ATOM 1708 N N . THR A 1 221 ? -18.283 -6.449 26.562 1.00 50.94 221 THR A N 1
ATOM 1709 C CA . THR A 1 221 ? -18.861 -7.268 25.484 1.00 50.94 221 THR A CA 1
ATOM 1710 C C . THR A 1 221 ? -19.928 -6.572 24.635 1.00 50.94 221 THR A C 1
ATOM 1712 O O . THR A 1 221 ? -20.454 -7.178 23.703 1.00 50.94 221 THR A O 1
ATOM 1715 N N . ASN A 1 222 ? -20.245 -5.301 24.883 1.00 52.00 222 ASN A N 1
ATOM 1716 C CA . ASN A 1 222 ? -21.322 -4.629 24.164 1.00 52.00 222 ASN A CA 1
ATOM 1717 C C . ASN A 1 222 ? -20.786 -3.744 23.038 1.00 52.00 222 ASN A C 1
ATOM 1719 O O . ASN A 1 222 ? -20.342 -2.618 23.263 1.00 52.00 222 ASN A O 1
ATOM 1723 N N . ILE A 1 223 ? -20.901 -4.244 21.801 1.00 61.06 223 ILE A N 1
ATOM 1724 C CA . ILE A 1 223 ? -20.826 -3.429 20.581 1.00 61.06 223 ILE A CA 1
ATOM 1725 C C . ILE A 1 223 ? -21.894 -2.341 20.704 1.00 61.06 223 ILE A C 1
ATOM 1727 O O . ILE A 1 223 ? -23.077 -2.569 20.458 1.00 61.06 223 ILE A O 1
ATOM 1731 N N . ASN A 1 224 ? -21.480 -1.154 21.141 1.00 68.50 224 ASN A N 1
ATOM 1732 C CA . ASN A 1 224 ? -22.400 -0.045 21.327 1.00 68.50 224 ASN A CA 1
ATOM 1733 C C . ASN A 1 224 ? -22.856 0.464 19.950 1.00 68.50 224 ASN A C 1
ATOM 1735 O O . ASN A 1 224 ? -22.047 0.554 19.020 1.00 68.50 224 ASN A O 1
ATOM 1739 N N . ALA A 1 225 ? -24.130 0.852 19.833 1.00 76.12 225 ALA A N 1
ATOM 1740 C CA . ALA A 1 225 ? -24.739 1.376 18.605 1.00 76.12 225 ALA A CA 1
ATOM 1741 C C . ALA A 1 225 ? -23.889 2.486 17.955 1.00 76.12 225 ALA A C 1
ATOM 1743 O O . ALA A 1 225 ? -23.811 2.591 16.733 1.00 76.12 225 ALA A O 1
ATOM 1744 N N . LYS A 1 226 ? -23.168 3.258 18.782 1.00 80.62 226 LYS A N 1
ATOM 1745 C CA . LYS A 1 226 ? -22.200 4.273 18.355 1.00 80.62 226 LYS A CA 1
ATOM 1746 C C . LYS A 1 226 ? -21.079 3.722 17.464 1.00 80.62 226 LYS A C 1
ATOM 1748 O O . LYS A 1 226 ? -20.801 4.319 16.431 1.00 80.62 226 LYS A O 1
ATOM 1753 N N . HIS A 1 227 ? -20.418 2.625 17.836 1.00 80.62 227 HIS A N 1
ATOM 1754 C CA . HIS A 1 227 ? -19.301 2.090 17.042 1.00 80.62 227 HIS A CA 1
ATOM 1755 C C . HIS A 1 227 ? -19.789 1.487 15.727 1.00 80.62 227 HIS A C 1
ATOM 1757 O O . HIS A 1 227 ? -19.132 1.630 14.699 1.00 80.62 227 HIS A O 1
ATOM 1763 N N . LEU A 1 228 ? -20.967 0.863 15.750 1.00 84.62 228 LEU A N 1
ATOM 1764 C CA . LEU A 1 228 ? -21.592 0.318 14.552 1.00 84.62 228 LEU A CA 1
ATOM 1765 C C . LEU A 1 228 ? -21.971 1.440 13.573 1.00 84.62 228 LEU A C 1
ATOM 1767 O O . LEU A 1 228 ? -21.644 1.363 12.391 1.00 84.62 228 LEU A O 1
ATOM 1771 N N . ALA A 1 229 ? -22.546 2.531 14.090 1.00 84.25 229 ALA A N 1
ATOM 1772 C CA . ALA A 1 229 ? -22.823 3.733 13.313 1.00 84.25 229 ALA A CA 1
ATOM 1773 C C . ALA A 1 229 ? -21.541 4.352 12.733 1.00 84.25 229 ALA A C 1
ATOM 1775 O O . ALA A 1 229 ? -21.500 4.646 11.545 1.00 84.25 229 ALA A O 1
ATOM 1776 N N . LEU A 1 230 ? -20.472 4.499 13.526 1.00 84.25 230 LEU A N 1
ATOM 1777 C CA . LEU A 1 230 ? -19.185 5.011 13.034 1.00 84.25 230 LEU A CA 1
ATOM 1778 C C . LEU A 1 230 ? -18.581 4.110 11.948 1.00 84.25 230 LEU A C 1
ATOM 1780 O O . LEU A 1 230 ? -18.089 4.622 10.950 1.00 84.25 230 LEU A O 1
ATOM 1784 N N . THR A 1 231 ? -18.667 2.786 12.105 1.00 87.00 231 THR A N 1
ATOM 1785 C CA . THR A 1 231 ? -18.195 1.820 11.096 1.00 87.00 231 THR A CA 1
ATOM 1786 C C . THR A 1 231 ? -18.984 1.954 9.802 1.00 87.00 231 THR A C 1
ATOM 1788 O O . THR A 1 231 ? -18.384 2.088 8.738 1.00 87.00 231 THR A O 1
ATOM 1791 N N . SER A 1 232 ? -20.316 2.023 9.890 1.00 87.12 232 SER A N 1
ATOM 1792 C CA . SER A 1 232 ? -21.179 2.294 8.735 1.00 87.12 232 SER A CA 1
ATOM 1793 C C . SER A 1 232 ? -20.782 3.595 8.027 1.00 87.12 232 SER A C 1
ATOM 1795 O O . SER A 1 232 ? -20.640 3.617 6.806 1.00 87.12 232 SER A O 1
ATOM 1797 N N . GLN A 1 233 ? -20.507 4.659 8.791 1.00 85.06 233 GLN A N 1
ATOM 1798 C CA . GLN A 1 233 ? -20.106 5.951 8.236 1.00 85.06 233 GLN A CA 1
ATOM 1799 C C . GLN A 1 233 ? -18.714 5.941 7.592 1.00 85.06 233 GLN A C 1
ATOM 1801 O O . GLN A 1 233 ? -18.550 6.539 6.530 1.00 85.06 233 GLN A O 1
ATOM 1806 N N . SER A 1 234 ? -17.732 5.229 8.154 1.00 84.50 234 SER A N 1
ATOM 1807 C CA . SER A 1 234 ? -16.435 5.011 7.490 1.00 84.50 234 SER A CA 1
ATOM 1808 C C . SER A 1 234 ? -16.583 4.257 6.170 1.00 84.50 234 SER A C 1
ATOM 1810 O O . SER A 1 234 ? -15.897 4.556 5.196 1.00 84.50 234 SER A O 1
ATOM 1812 N N . LEU A 1 235 ? -17.505 3.296 6.100 1.00 86.50 235 LEU A N 1
ATOM 1813 C CA . LEU A 1 235 ? -17.773 2.579 4.857 1.00 86.50 235 LEU A CA 1
ATOM 1814 C C . LEU A 1 235 ? -18.545 3.433 3.849 1.00 86.50 235 LEU A C 1
ATOM 1816 O O . LEU A 1 235 ? -18.463 3.170 2.657 1.00 86.50 235 LEU A O 1
ATOM 1820 N N . SER A 1 236 ? -19.243 4.494 4.252 1.00 79.44 236 SER A N 1
ATOM 1821 C CA . SER A 1 236 ? -19.927 5.389 3.307 1.00 79.44 236 SER A CA 1
ATOM 1822 C C . SER A 1 236 ? -18.981 6.027 2.271 1.00 79.44 236 SER A C 1
ATOM 1824 O O . SER A 1 236 ? -19.408 6.358 1.164 1.00 79.44 236 SER A O 1
ATOM 1826 N N . PHE A 1 237 ? -17.673 6.074 2.552 1.00 78.12 237 PHE A N 1
ATOM 1827 C CA . PHE A 1 237 ? -16.623 6.450 1.596 1.00 78.12 237 PHE A CA 1
ATOM 1828 C C . PHE A 1 237 ? -16.430 5.451 0.424 1.00 78.12 237 PHE A C 1
ATOM 1830 O O . PHE A 1 237 ? -15.584 5.669 -0.450 1.00 78.12 237 PHE A O 1
ATOM 1837 N N . ILE A 1 238 ? -17.259 4.400 0.316 1.00 78.06 238 ILE A N 1
ATOM 1838 C CA . ILE A 1 238 ? -17.503 3.624 -0.921 1.00 78.06 238 ILE A CA 1
ATOM 1839 C C . ILE A 1 238 ? -17.756 4.532 -2.125 1.00 78.06 238 ILE A C 1
ATOM 1841 O O . ILE A 1 238 ? -17.367 4.177 -3.241 1.00 78.06 238 ILE A O 1
ATOM 1845 N N . ALA A 1 239 ? -18.357 5.707 -1.905 1.00 80.69 239 ALA A N 1
ATOM 1846 C CA . ALA A 1 239 ? -18.599 6.717 -2.933 1.00 80.69 239 ALA A CA 1
ATOM 1847 C C . ALA A 1 239 ? -17.334 7.097 -3.725 1.00 80.69 239 ALA A C 1
ATOM 1849 O O . ALA A 1 239 ? -17.441 7.511 -4.871 1.00 80.69 239 ALA A O 1
ATOM 1850 N N . LEU A 1 240 ? -16.134 6.892 -3.168 1.00 84.06 240 LEU A N 1
ATOM 1851 C CA . LEU A 1 240 ? -14.860 7.170 -3.838 1.00 84.06 240 LEU A CA 1
ATOM 1852 C C . LEU A 1 240 ? -14.396 6.061 -4.796 1.00 84.06 240 LEU A C 1
ATOM 1854 O O . LEU A 1 240 ? -13.562 6.322 -5.661 1.00 84.06 240 LEU A O 1
ATOM 1858 N N . ILE A 1 241 ? -14.915 4.831 -4.683 1.00 86.38 241 ILE A N 1
ATOM 1859 C CA . ILE A 1 241 ? -14.503 3.701 -5.542 1.00 86.38 241 ILE A CA 1
ATOM 1860 C C . ILE A 1 241 ? -14.715 4.009 -7.035 1.00 86.38 241 ILE A C 1
ATOM 1862 O O . ILE A 1 241 ? -13.776 3.807 -7.807 1.00 86.38 241 ILE A O 1
ATOM 1866 N N . PRO A 1 242 ? -15.875 4.538 -7.477 1.00 85.75 242 PRO A N 1
ATOM 1867 C CA . PRO A 1 242 ? -16.084 4.907 -8.877 1.00 85.75 242 PRO A CA 1
ATOM 1868 C C . PRO A 1 242 ? -15.106 5.975 -9.384 1.00 85.75 242 PRO A C 1
ATOM 1870 O O . PRO A 1 242 ? -14.670 5.905 -10.534 1.00 85.75 242 PRO A O 1
ATOM 1873 N N . TYR A 1 243 ? -14.725 6.935 -8.538 1.00 85.81 243 TYR A N 1
ATOM 1874 C CA . TYR A 1 243 ? -13.765 7.987 -8.889 1.00 85.81 243 TYR A CA 1
ATOM 1875 C C . TYR A 1 243 ? -12.362 7.426 -9.098 1.00 85.81 243 TYR A C 1
ATOM 1877 O O . TYR A 1 243 ? -11.726 7.710 -10.115 1.00 85.81 243 TYR A O 1
ATOM 1885 N N . VAL A 1 244 ? -11.915 6.567 -8.180 1.00 87.81 244 VAL A N 1
ATOM 1886 C CA . VAL A 1 244 ? -10.636 5.859 -8.300 1.00 87.81 244 VAL A CA 1
ATOM 1887 C C . VAL A 1 244 ? -10.635 4.977 -9.548 1.00 87.81 244 VAL A C 1
ATOM 1889 O O . VAL A 1 244 ? -9.727 5.085 -10.370 1.00 87.81 244 VAL A O 1
ATOM 1892 N N . ARG A 1 245 ? -11.696 4.187 -9.769 1.00 87.81 245 ARG A N 1
ATOM 1893 C CA . ARG A 1 245 ? -11.869 3.372 -10.985 1.00 87.81 245 ARG A CA 1
ATOM 1894 C C . ARG A 1 245 ? -11.761 4.226 -12.249 1.00 87.81 245 ARG A C 1
ATOM 1896 O O . ARG A 1 245 ? -11.061 3.854 -13.186 1.00 87.81 245 ARG A O 1
ATOM 1903 N N . LYS A 1 246 ? -12.430 5.384 -12.287 1.00 86.69 246 LYS A N 1
ATOM 1904 C CA . LYS A 1 246 ? -12.385 6.310 -13.430 1.00 86.69 246 LYS A CA 1
ATOM 1905 C C . LYS A 1 246 ? -10.980 6.873 -13.654 1.00 86.69 246 LYS A C 1
ATOM 1907 O O . LYS A 1 246 ? -10.596 7.044 -14.808 1.00 86.69 246 LYS A O 1
ATOM 1912 N N . CYS A 1 247 ? -10.222 7.139 -12.589 1.00 85.38 247 CYS A N 1
ATOM 1913 C CA . CYS A 1 247 ? -8.829 7.581 -12.680 1.00 85.38 247 CYS A CA 1
ATOM 1914 C C . CYS A 1 247 ? -7.938 6.502 -13.315 1.00 85.38 247 CYS A C 1
ATOM 1916 O O . CYS A 1 247 ? -7.225 6.781 -14.278 1.00 85.38 247 CYS A O 1
ATOM 1918 N N . VAL A 1 248 ? -8.065 5.254 -12.861 1.00 86.06 248 VAL A N 1
ATOM 1919 C CA . VAL A 1 248 ? -7.304 4.109 -13.388 1.00 86.06 248 VAL A CA 1
ATOM 1920 C C . VAL A 1 248 ? -7.692 3.799 -14.838 1.00 86.06 248 VAL A C 1
ATOM 1922 O O . VAL A 1 248 ? -6.821 3.590 -15.677 1.00 86.06 248 VAL A O 1
ATOM 1925 N N . ARG A 1 249 ? -8.987 3.868 -15.180 1.00 87.19 249 ARG A N 1
ATOM 1926 C CA . ARG A 1 249 ? -9.498 3.609 -16.541 1.00 87.19 249 ARG A CA 1
ATOM 1927 C C . ARG A 1 249 ? -8.911 4.540 -17.605 1.00 87.19 249 ARG A C 1
ATOM 1929 O O . ARG A 1 249 ? -8.914 4.200 -18.779 1.00 87.19 249 ARG A O 1
ATOM 1936 N N . ARG A 1 250 ? -8.437 5.730 -17.224 1.00 84.88 250 ARG A N 1
ATOM 1937 C CA . ARG A 1 250 ? -7.824 6.694 -18.155 1.00 84.88 250 ARG A CA 1
ATOM 1938 C C . ARG A 1 250 ? -6.407 6.300 -18.588 1.00 84.88 250 ARG A C 1
ATOM 1940 O O . ARG A 1 250 ? -5.814 7.018 -19.389 1.00 84.88 250 ARG A O 1
ATOM 1947 N N . ARG A 1 251 ? -5.835 5.221 -18.046 1.00 84.62 251 ARG A N 1
ATOM 1948 C CA . ARG A 1 251 ? -4.477 4.768 -18.364 1.00 84.62 251 ARG A CA 1
ATOM 1949 C C . ARG A 1 251 ? -4.495 3.694 -19.455 1.00 84.62 251 ARG A C 1
ATOM 1951 O O . ARG A 1 251 ? -5.330 2.799 -19.390 1.00 84.62 251 ARG A O 1
ATOM 1958 N N . PRO A 1 252 ? -3.579 3.757 -20.437 1.00 73.25 252 PRO A N 1
ATOM 1959 C CA . PRO A 1 252 ? -3.610 2.873 -21.601 1.00 73.25 252 PRO A CA 1
ATOM 1960 C C . PRO A 1 252 ? -3.287 1.409 -21.278 1.00 73.25 252 PRO A C 1
ATOM 1962 O O . PRO A 1 252 ? -3.725 0.534 -22.012 1.00 73.25 252 PRO A O 1
ATOM 1965 N N . SER A 1 253 ? -2.548 1.120 -20.198 1.00 74.75 253 SER A N 1
ATOM 1966 C CA . SER A 1 253 ? -2.119 -0.250 -19.885 1.00 74.75 253 SER A CA 1
ATOM 1967 C C . SER A 1 253 ? -3.140 -1.080 -19.104 1.00 74.75 253 SER A C 1
ATOM 1969 O O . SER A 1 253 ? -2.919 -2.274 -18.925 1.00 74.75 253 SER A O 1
ATOM 1971 N N . ILE A 1 254 ? -4.258 -0.506 -18.644 1.00 80.94 254 ILE A N 1
ATOM 1972 C CA . ILE A 1 254 ? -5.159 -1.213 -17.730 1.00 80.94 254 ILE A CA 1
ATOM 1973 C C . ILE A 1 254 ? -5.958 -2.326 -18.420 1.00 80.94 254 ILE A C 1
ATOM 1975 O O . ILE A 1 254 ? -6.645 -2.107 -19.418 1.00 80.94 254 ILE A O 1
ATOM 1979 N N . THR A 1 255 ? -5.906 -3.532 -17.857 1.00 82.56 255 THR A N 1
ATOM 1980 C CA . THR A 1 255 ? -6.653 -4.680 -18.394 1.00 82.56 255 THR A CA 1
ATOM 1981 C C . THR A 1 255 ? -8.146 -4.616 -18.0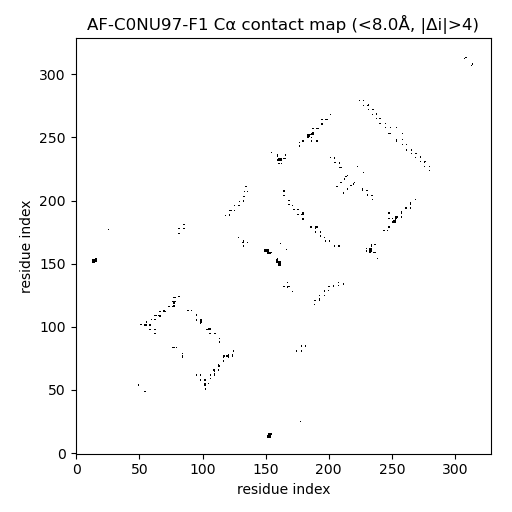45 1.00 82.56 255 THR A C 1
ATOM 1983 O O . THR A 1 255 ? -8.547 -4.103 -16.995 1.00 82.56 255 THR A O 1
ATOM 1986 N N . ALA A 1 256 ? -8.998 -5.202 -18.895 1.00 83.62 256 ALA A N 1
ATOM 1987 C CA . ALA A 1 256 ? -10.432 -5.339 -18.610 1.00 83.62 256 ALA A CA 1
ATOM 1988 C C . ALA A 1 256 ? -10.697 -6.147 -17.321 1.00 83.62 256 ALA A C 1
ATOM 1990 O O . ALA A 1 256 ? -11.617 -5.831 -16.567 1.00 83.62 256 ALA A O 1
ATOM 1991 N N . SER A 1 257 ? -9.842 -7.136 -17.033 1.00 84.94 257 SER A N 1
ATOM 1992 C CA . SER A 1 257 ? -9.864 -7.905 -15.782 1.00 84.94 257 SER A CA 1
ATOM 1993 C C . SER A 1 257 ? -9.628 -7.011 -14.556 1.00 84.94 257 SER A C 1
ATOM 1995 O O . SER A 1 257 ? -10.410 -7.047 -13.606 1.00 84.94 257 SER A O 1
ATOM 1997 N N . GLY A 1 258 ? -8.637 -6.110 -14.612 1.00 84.38 258 GLY A N 1
ATOM 1998 C CA . GLY A 1 258 ? -8.380 -5.141 -13.540 1.00 84.38 258 GLY A CA 1
ATOM 1999 C C . GLY A 1 258 ? -9.569 -4.211 -13.267 1.00 84.38 258 GLY A C 1
ATOM 2000 O O . GLY A 1 258 ? -9.854 -3.878 -12.119 1.00 84.38 258 GLY A O 1
ATOM 2001 N N . MET A 1 259 ? -10.338 -3.849 -14.300 1.00 87.56 259 MET A N 1
ATOM 2002 C CA . MET A 1 259 ? -11.586 -3.096 -14.122 1.00 87.56 259 MET A CA 1
ATOM 2003 C C . MET A 1 259 ? -12.658 -3.915 -13.393 1.00 87.56 259 MET A C 1
ATOM 2005 O O . MET A 1 259 ? -13.350 -3.368 -12.535 1.00 87.56 259 MET A O 1
ATOM 2009 N N . ALA A 1 260 ? -12.793 -5.212 -13.669 1.00 90.19 260 ALA A N 1
ATOM 2010 C CA . ALA A 1 260 ? -13.765 -6.064 -12.978 1.00 90.19 260 ALA A CA 1
ATOM 2011 C C . ALA A 1 260 ? -13.475 -6.186 -11.467 1.00 90.19 260 ALA A C 1
ATOM 2013 O O . ALA A 1 260 ? -14.408 -6.246 -10.660 1.00 90.19 260 ALA A O 1
ATOM 2014 N N . GLU A 1 261 ? -12.204 -6.137 -11.058 1.00 92.06 261 GLU A N 1
ATOM 2015 C CA . GLU A 1 261 ? -11.814 -6.156 -9.642 1.00 92.06 261 GLU A CA 1
ATOM 2016 C C . GLU A 1 261 ? -12.334 -4.942 -8.856 1.00 92.06 261 GLU A C 1
ATOM 2018 O O . GLU A 1 261 ? -12.743 -5.084 -7.703 1.00 92.06 261 GLU A O 1
ATOM 2023 N N . TYR A 1 262 ? -12.428 -3.757 -9.472 1.00 92.25 262 TYR A N 1
ATOM 2024 C CA . TYR A 1 262 ? -13.054 -2.594 -8.825 1.00 92.25 262 TYR A CA 1
ATOM 2025 C C . TYR A 1 262 ? -14.565 -2.772 -8.616 1.00 92.25 262 TYR A C 1
ATOM 2027 O O . TYR A 1 262 ? -15.109 -2.255 -7.637 1.00 92.25 262 TYR A O 1
ATOM 2035 N N . ASP A 1 263 ? -15.251 -3.516 -9.491 1.00 91.56 263 ASP A N 1
ATOM 2036 C CA . ASP A 1 263 ? -16.675 -3.832 -9.304 1.00 91.56 263 ASP A CA 1
ATOM 2037 C C . ASP A 1 263 ? -16.865 -4.819 -8.150 1.00 91.56 263 ASP A C 1
ATOM 2039 O O . ASP A 1 263 ? -17.755 -4.636 -7.318 1.00 91.56 263 ASP A O 1
ATOM 2043 N N . ARG A 1 264 ? -15.982 -5.821 -8.049 1.00 92.88 264 ARG A N 1
ATOM 2044 C CA . ARG A 1 264 ? -15.933 -6.750 -6.908 1.00 92.88 264 ARG A CA 1
ATOM 2045 C C . ARG A 1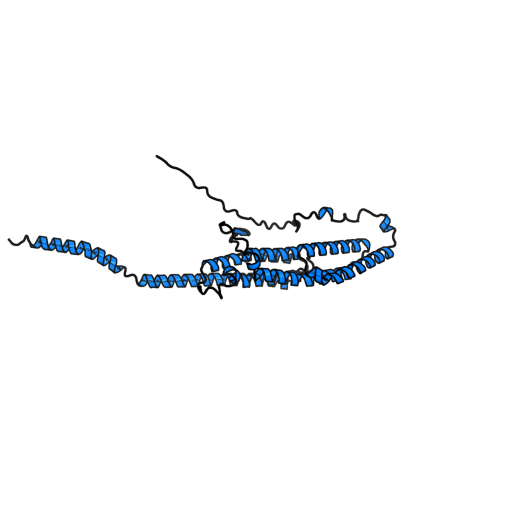 264 ? -15.648 -6.014 -5.602 1.00 92.88 264 ARG A C 1
ATOM 2047 O O . ARG A 1 264 ? -16.336 -6.246 -4.613 1.00 92.88 264 ARG A O 1
ATOM 2054 N N . LEU A 1 265 ? -14.700 -5.075 -5.610 1.00 93.44 265 LEU A N 1
ATOM 2055 C CA . LEU A 1 265 ? -14.388 -4.238 -4.452 1.00 93.44 265 LEU A CA 1
ATOM 2056 C C . LEU A 1 265 ? -15.601 -3.411 -4.007 1.00 93.44 265 LEU A C 1
ATOM 2058 O O . LEU A 1 265 ? -15.895 -3.343 -2.816 1.00 93.44 265 LEU A O 1
ATOM 2062 N N . LYS A 1 266 ? -16.318 -2.788 -4.950 1.00 92.88 266 LYS A N 1
ATOM 2063 C CA . LYS A 1 266 ? -17.529 -2.019 -4.636 1.00 92.88 266 LYS A CA 1
ATOM 2064 C C . LYS A 1 266 ? -18.576 -2.893 -3.939 1.00 92.88 266 LYS A C 1
ATOM 2066 O O . LYS A 1 266 ? -19.101 -2.464 -2.914 1.00 92.88 266 LYS A O 1
ATOM 2071 N N . ARG A 1 267 ? -18.832 -4.101 -4.459 1.00 93.12 267 ARG A N 1
ATOM 2072 C CA . ARG A 1 267 ? -19.759 -5.069 -3.843 1.00 93.12 267 ARG A CA 1
ATOM 2073 C C . ARG A 1 267 ? -19.310 -5.464 -2.441 1.00 93.12 267 ARG A C 1
ATOM 2075 O O . ARG A 1 267 ? -20.084 -5.309 -1.513 1.00 93.12 267 ARG A O 1
ATOM 2082 N N . LEU A 1 268 ? -18.035 -5.813 -2.258 1.00 92.94 268 LEU A N 1
ATOM 2083 C CA . LEU A 1 268 ? -17.480 -6.203 -0.955 1.00 92.94 268 LEU A CA 1
ATOM 2084 C C . LEU A 1 268 ? -17.761 -5.172 0.150 1.00 92.94 268 LEU A C 1
ATOM 2086 O O . LEU A 1 268 ? -18.142 -5.523 1.266 1.00 92.94 268 LEU A O 1
ATOM 2090 N N . PHE A 1 269 ? -17.570 -3.887 -0.148 1.00 91.88 269 PHE A N 1
ATOM 2091 C CA . PHE A 1 269 ? -17.871 -2.837 0.818 1.00 91.88 269 PHE A CA 1
ATOM 2092 C C . PHE A 1 269 ? -19.385 -2.623 1.009 1.00 91.88 269 PHE A C 1
ATOM 2094 O O . PHE A 1 269 ? -19.818 -2.303 2.116 1.00 91.88 269 PHE A O 1
ATOM 2101 N N . GLN A 1 270 ? -20.191 -2.764 -0.051 1.00 92.00 270 GLN A N 1
ATOM 2102 C CA . GLN A 1 270 ? -21.652 -2.697 0.052 1.00 92.00 270 GLN A CA 1
ATOM 2103 C C . GLN A 1 270 ? -22.187 -3.818 0.946 1.00 92.00 270 GLN A C 1
ATOM 2105 O O . GLN A 1 270 ? -22.978 -3.528 1.837 1.00 92.00 270 GLN A O 1
ATOM 2110 N N . ASP A 1 271 ? -21.691 -5.041 0.774 1.00 92.75 271 ASP A N 1
ATOM 2111 C CA . ASP A 1 271 ? -22.063 -6.215 1.563 1.00 92.75 271 ASP A CA 1
ATOM 2112 C C . ASP A 1 271 ? -21.678 -6.029 3.037 1.00 92.75 271 ASP A C 1
ATOM 2114 O O . ASP A 1 271 ? -22.502 -6.230 3.929 1.00 92.75 271 ASP A O 1
ATOM 2118 N N . HIS A 1 272 ? -20.460 -5.543 3.312 1.00 91.94 272 HIS A N 1
ATOM 2119 C CA . HIS A 1 272 ? -20.032 -5.224 4.679 1.00 91.94 272 HIS A CA 1
ATOM 2120 C C . HIS A 1 272 ? -20.923 -4.148 5.314 1.00 91.94 272 HIS A C 1
ATOM 2122 O O . HIS A 1 272 ? -21.334 -4.269 6.470 1.00 91.94 272 HIS A O 1
ATOM 2128 N N . ARG A 1 273 ? -21.279 -3.112 4.547 1.00 90.56 273 ARG A N 1
ATOM 2129 C CA . ARG A 1 273 ? -22.201 -2.078 5.010 1.00 90.56 273 ARG A CA 1
ATOM 2130 C C . ARG A 1 273 ? -23.588 -2.661 5.292 1.00 90.56 273 ARG A C 1
ATOM 2132 O O . ARG A 1 273 ? -24.143 -2.338 6.336 1.00 90.56 273 ARG A O 1
ATOM 2139 N N . SER A 1 274 ? -24.143 -3.506 4.425 1.00 92.00 274 SER A N 1
ATOM 2140 C CA . SER A 1 274 ? -25.443 -4.161 4.642 1.00 92.00 274 SER A CA 1
ATOM 2141 C C . SER A 1 274 ? -25.435 -5.026 5.902 1.00 92.00 274 SER A C 1
ATOM 2143 O O . SER A 1 274 ? -26.290 -4.838 6.761 1.00 92.00 274 SER A O 1
ATOM 2145 N N . SER A 1 275 ? -24.398 -5.847 6.092 1.00 89.88 275 SER A N 1
ATOM 2146 C CA . SER A 1 275 ? -24.221 -6.671 7.297 1.00 89.88 275 SER A CA 1
ATOM 2147 C C . SER A 1 275 ? -24.175 -5.836 8.587 1.00 89.88 275 SER A C 1
ATOM 2149 O O . SER A 1 275 ? -24.755 -6.202 9.610 1.00 89.88 275 SER A O 1
ATOM 2151 N N . ILE A 1 276 ? -23.535 -4.662 8.545 1.00 89.44 276 ILE A N 1
ATOM 2152 C CA . ILE A 1 276 ? -23.530 -3.706 9.661 1.00 89.44 276 ILE A CA 1
ATOM 2153 C C . ILE A 1 276 ? -24.934 -3.160 9.958 1.00 89.44 276 ILE A C 1
ATOM 2155 O O . ILE A 1 276 ? -25.286 -3.011 11.129 1.00 89.44 276 ILE A O 1
ATOM 2159 N N . HIS A 1 277 ? -25.733 -2.860 8.929 1.00 89.56 277 HIS A N 1
ATOM 2160 C CA . HIS A 1 277 ? -27.106 -2.379 9.107 1.00 89.56 277 HIS A CA 1
ATOM 2161 C C . HIS A 1 277 ? -28.024 -3.476 9.654 1.00 89.56 277 HIS A C 1
ATOM 2163 O O . HIS A 1 277 ? -28.772 -3.208 10.590 1.00 89.56 277 HIS A O 1
ATOM 2169 N N . GLU A 1 278 ? -27.924 -4.703 9.141 1.00 91.38 278 GLU A N 1
ATOM 2170 C CA . GLU A 1 278 ? -28.652 -5.871 9.657 1.00 91.38 278 GLU A CA 1
ATOM 2171 C C . GLU A 1 278 ? -28.352 -6.081 11.143 1.00 91.38 278 GLU A C 1
ATOM 2173 O O . GLU A 1 278 ? -29.258 -6.080 11.972 1.00 91.38 278 GLU A O 1
ATOM 2178 N N . LYS A 1 279 ? -27.068 -6.082 11.519 1.00 88.19 279 LYS A N 1
ATOM 2179 C CA . LYS A 1 279 ? -26.658 -6.189 12.923 1.00 88.19 279 LYS A CA 1
ATOM 2180 C C . LYS A 1 279 ? -27.201 -5.054 13.797 1.00 88.19 279 LYS A C 1
ATOM 2182 O O . LYS A 1 279 ? -27.473 -5.256 14.980 1.00 88.19 279 LYS A O 1
ATOM 2187 N N . PHE A 1 280 ? -27.338 -3.846 13.248 1.00 86.25 280 PHE A N 1
ATOM 2188 C CA . PHE A 1 280 ? -27.933 -2.720 13.969 1.00 86.25 280 PHE A CA 1
ATOM 2189 C C . PHE A 1 280 ? -29.425 -2.962 14.223 1.00 86.25 280 PHE A C 1
ATOM 2191 O O . PHE A 1 280 ? -29.900 -2.727 15.337 1.00 86.25 280 PHE A O 1
ATOM 2198 N N . ILE A 1 281 ? -30.141 -3.464 13.214 1.00 89.81 281 ILE A N 1
ATOM 2199 C CA . ILE A 1 281 ? -31.557 -3.836 13.304 1.00 89.81 281 ILE A CA 1
ATOM 2200 C C . ILE A 1 281 ? -31.750 -4.958 14.326 1.00 89.81 281 ILE A C 1
ATOM 2202 O O . ILE A 1 281 ? -32.643 -4.843 15.164 1.00 89.81 281 ILE A O 1
ATOM 2206 N N . ASP A 1 282 ? -30.893 -5.978 14.339 1.00 87.94 282 ASP A N 1
ATOM 2207 C CA . ASP A 1 282 ? -30.958 -7.084 15.302 1.00 87.94 282 ASP A CA 1
ATOM 2208 C C . ASP A 1 282 ? -30.791 -6.592 16.744 1.00 87.94 282 ASP A C 1
ATOM 2210 O O . ASP A 1 282 ? -31.583 -6.933 17.625 1.00 87.94 282 ASP A O 1
ATOM 2214 N N . ILE A 1 283 ? -29.800 -5.723 16.988 1.00 84.81 283 ILE A N 1
ATOM 2215 C CA . ILE A 1 283 ? -29.570 -5.116 18.308 1.00 84.81 283 ILE A CA 1
ATOM 2216 C C . ILE A 1 283 ? -30.791 -4.299 18.749 1.00 84.81 283 ILE A C 1
ATOM 2218 O O . ILE A 1 283 ? -31.201 -4.381 19.908 1.00 84.81 283 ILE A O 1
ATOM 2222 N N . MET A 1 284 ? -31.383 -3.504 17.854 1.00 87.00 284 MET A N 1
ATOM 2223 C CA . MET A 1 284 ? -32.563 -2.700 18.188 1.00 87.00 284 MET A CA 1
ATOM 2224 C C . MET A 1 284 ? -33.804 -3.563 18.407 1.00 87.00 284 MET A C 1
ATOM 2226 O O . MET A 1 284 ? -34.519 -3.345 19.382 1.00 87.00 284 MET A O 1
ATOM 2230 N N . SER A 1 285 ? -34.016 -4.583 17.581 1.00 90.50 285 SER A N 1
ATOM 2231 C CA . SER A 1 285 ? -35.130 -5.528 17.708 1.00 90.50 285 SER A CA 1
ATOM 2232 C C . SER A 1 285 ? -35.048 -6.309 19.021 1.00 90.50 285 SER A C 1
ATOM 2234 O O . SER A 1 285 ? -36.044 -6.441 19.736 1.00 90.50 285 SER A O 1
ATOM 2236 N N . PHE A 1 286 ? -33.844 -6.741 19.408 1.00 88.25 286 PHE A N 1
ATOM 2237 C CA . PHE A 1 286 ? -33.595 -7.371 20.703 1.00 88.25 286 PHE A CA 1
ATOM 2238 C C . PHE A 1 286 ? -33.932 -6.432 21.868 1.00 88.25 286 PHE A C 1
ATOM 2240 O O . PHE A 1 286 ? -34.650 -6.818 22.791 1.00 88.25 286 PHE A O 1
ATOM 2247 N N . ARG A 1 287 ? -33.481 -5.170 21.813 1.00 88.50 287 ARG A N 1
ATOM 2248 C CA . ARG A 1 287 ? -33.792 -4.171 22.851 1.00 88.50 287 ARG A CA 1
ATOM 2249 C C . ARG A 1 287 ? -35.286 -3.880 22.951 1.00 88.50 287 ARG A C 1
ATOM 2251 O O . ARG A 1 287 ? -35.805 -3.824 24.061 1.00 88.50 287 ARG A O 1
ATOM 2258 N N . VAL A 1 288 ? -35.976 -3.722 21.822 1.00 92.50 288 VAL A N 1
ATOM 2259 C CA . VAL A 1 288 ? -37.434 -3.530 21.781 1.00 92.50 288 VAL A CA 1
ATOM 2260 C C . VAL A 1 288 ? -38.147 -4.719 22.426 1.00 92.50 288 VAL A C 1
ATOM 2262 O O . VAL A 1 288 ? -39.000 -4.518 23.283 1.00 92.50 288 VAL A O 1
ATOM 2265 N N . THR A 1 289 ? -37.733 -5.949 22.112 1.00 93.69 289 THR A N 1
ATOM 2266 C CA . THR A 1 289 ? -38.301 -7.169 22.711 1.00 93.69 289 THR A CA 1
ATOM 2267 C C . THR A 1 289 ? -38.119 -7.207 24.232 1.00 93.69 289 THR A C 1
ATOM 2269 O O . THR A 1 289 ? -39.035 -7.604 24.952 1.00 93.69 289 THR A O 1
ATOM 2272 N N . LEU A 1 290 ? -36.965 -6.764 24.748 1.00 90.31 290 LEU A N 1
ATOM 2273 C CA . LEU A 1 290 ? -36.744 -6.652 26.195 1.00 90.31 290 LEU A CA 1
ATOM 2274 C C . LEU A 1 290 ? -37.686 -5.632 26.851 1.00 90.31 290 LEU A C 1
ATOM 2276 O O . LEU A 1 290 ? -38.244 -5.928 27.905 1.00 90.31 290 LEU A O 1
ATOM 2280 N N . TYR A 1 291 ? -37.893 -4.463 26.236 1.00 91.12 291 TYR A N 1
ATOM 2281 C CA . TYR A 1 291 ? -38.823 -3.459 26.765 1.00 91.12 291 TYR A CA 1
ATOM 2282 C C . TYR A 1 291 ? -40.280 -3.919 26.707 1.00 91.12 291 TYR A C 1
ATOM 2284 O O . TYR A 1 291 ? -41.006 -3.685 27.665 1.00 91.12 291 TYR A O 1
ATOM 2292 N N . ILE A 1 292 ? -40.695 -4.615 25.644 1.00 94.12 292 ILE A N 1
ATOM 2293 C CA . ILE A 1 292 ? -42.042 -5.199 25.545 1.00 94.12 292 ILE A CA 1
ATOM 2294 C C . ILE A 1 292 ? -42.287 -6.164 26.713 1.00 94.12 292 ILE A C 1
ATOM 2296 O O . ILE A 1 292 ? -43.281 -6.021 27.417 1.00 94.12 292 ILE A O 1
ATOM 2300 N N . ARG A 1 293 ? -41.340 -7.069 26.999 1.00 92.38 293 ARG A N 1
ATOM 2301 C CA . ARG A 1 293 ? -41.439 -8.008 28.135 1.00 92.38 293 ARG A CA 1
ATOM 2302 C C . ARG A 1 293 ? -41.499 -7.319 29.494 1.00 92.38 293 ARG A C 1
ATOM 2304 O O . ARG A 1 293 ? -42.089 -7.853 30.427 1.00 92.38 293 ARG A O 1
ATOM 2311 N N . GLU A 1 294 ? -40.852 -6.167 29.640 1.00 89.94 294 GLU A N 1
ATOM 2312 C CA . GLU A 1 294 ? -40.928 -5.388 30.876 1.00 89.94 294 GLU A CA 1
ATOM 2313 C C . GLU A 1 294 ? -42.261 -4.635 30.981 1.00 89.94 294 GLU A C 1
ATOM 2315 O O . GLU A 1 294 ? -42.857 -4.592 32.054 1.00 89.94 294 GLU A O 1
ATOM 2320 N N . MET A 1 295 ? -42.781 -4.123 29.861 1.00 87.81 295 MET A N 1
ATOM 2321 C CA . MET A 1 295 ? -44.102 -3.490 29.785 1.00 87.81 295 MET A CA 1
ATOM 2322 C C . MET A 1 295 ? -45.244 -4.471 30.078 1.00 87.81 295 MET A C 1
ATOM 2324 O O . MET A 1 295 ? -46.214 -4.083 30.726 1.00 87.81 295 MET A O 1
ATOM 2328 N N . GLU A 1 296 ? -45.122 -5.737 29.668 1.00 89.44 296 GLU A N 1
ATOM 2329 C CA . GLU A 1 296 ? -46.088 -6.808 29.972 1.00 89.44 296 GLU A CA 1
ATOM 2330 C C . GLU A 1 296 ? -46.224 -7.092 31.480 1.00 89.44 296 GLU A C 1
ATOM 2332 O O . GLU A 1 296 ? -47.266 -7.568 31.928 1.00 89.44 296 GLU A O 1
ATOM 2337 N N . LYS A 1 297 ? -45.204 -6.774 32.291 1.00 88.62 297 LYS A N 1
ATOM 2338 C CA . LYS A 1 297 ? -45.244 -6.948 33.756 1.00 88.62 297 LYS A CA 1
ATOM 2339 C C . LYS A 1 297 ? -45.959 -5.806 34.481 1.00 88.62 297 LYS A C 1
ATOM 2341 O O . LYS A 1 297 ? -46.253 -5.931 35.673 1.00 88.62 297 LYS A O 1
ATOM 2346 N N . ILE A 1 298 ? -46.221 -4.688 33.802 1.00 81.62 298 ILE A N 1
ATOM 2347 C CA . ILE A 1 298 ? -46.848 -3.511 34.406 1.00 81.62 298 ILE A CA 1
ATOM 2348 C C . ILE A 1 298 ? -48.350 -3.778 34.562 1.00 81.62 298 ILE A C 1
ATOM 2350 O O . ILE A 1 298 ? -49.095 -3.857 33.587 1.00 81.62 298 ILE A O 1
ATOM 2354 N N . LYS A 1 299 ? -48.820 -3.894 35.809 1.00 78.62 299 LYS A N 1
ATOM 2355 C CA . LYS A 1 299 ? -50.250 -4.002 36.131 1.00 78.62 299 LYS A CA 1
ATOM 2356 C C . LYS A 1 299 ? -50.926 -2.632 36.052 1.00 78.62 299 LYS A C 1
ATOM 2358 O O . LYS A 1 299 ? -51.088 -1.951 37.062 1.00 78.62 299 LYS A O 1
ATOM 2363 N N . TRP A 1 300 ? -51.353 -2.242 34.854 1.00 73.69 300 TRP A N 1
ATOM 2364 C CA . TRP A 1 300 ? -52.059 -0.974 34.618 1.00 73.69 300 TRP A CA 1
ATOM 2365 C C . TRP A 1 300 ? -53.380 -0.849 35.410 1.00 73.69 300 TRP A C 1
ATOM 2367 O O . TRP A 1 300 ? -53.778 0.251 35.797 1.00 73.69 300 TRP A O 1
ATOM 2377 N N . ASP A 1 301 ? -54.034 -1.973 35.719 1.00 71.62 301 ASP A N 1
ATOM 2378 C CA . ASP A 1 301 ? -55.358 -1.998 36.359 1.00 71.62 301 ASP A CA 1
ATOM 2379 C C . ASP A 1 301 ? -55.360 -1.626 37.853 1.00 71.62 301 ASP A C 1
ATOM 2381 O O . ASP A 1 301 ? -56.394 -1.206 38.389 1.00 71.62 301 ASP A O 1
ATOM 2385 N N . ASP A 1 302 ? -54.223 -1.752 38.543 1.00 63.16 302 ASP A N 1
ATOM 2386 C CA . ASP A 1 302 ? -54.142 -1.483 39.984 1.00 63.16 302 ASP A CA 1
ATOM 2387 C C . ASP A 1 302 ? -54.174 0.030 40.283 1.00 63.16 302 ASP A C 1
ATOM 2389 O O . ASP A 1 302 ? -54.755 0.459 41.286 1.00 63.16 302 ASP A O 1
ATOM 2393 N N . GLU A 1 303 ? -53.675 0.871 39.368 1.00 57.75 303 GLU A N 1
ATOM 2394 C CA . GLU A 1 303 ? -53.766 2.333 39.494 1.00 57.75 303 GLU A CA 1
ATOM 2395 C C . GLU A 1 303 ? -55.188 2.867 39.286 1.00 57.75 303 GLU A C 1
ATOM 2397 O O . GLU A 1 303 ? -55.590 3.841 39.935 1.00 57.75 303 GLU A O 1
ATOM 2402 N N . MET A 1 304 ? -55.977 2.229 38.417 1.00 55.34 304 MET A N 1
ATOM 2403 C CA . MET A 1 304 ? -57.382 2.593 38.212 1.00 55.34 304 MET A CA 1
ATOM 2404 C C . MET A 1 304 ? -58.251 2.104 39.372 1.00 55.34 304 MET A C 1
ATOM 2406 O O . MET A 1 304 ? -59.102 2.846 39.868 1.00 55.34 304 MET A O 1
ATOM 2410 N N . LYS A 1 305 ? -57.983 0.906 39.909 1.00 55.25 305 LYS A N 1
ATOM 2411 C CA . LYS A 1 305 ? -58.684 0.407 41.102 1.00 55.25 305 LYS A CA 1
ATOM 2412 C C . LYS A 1 305 ? -58.373 1.225 42.353 1.00 55.25 305 LYS A C 1
ATOM 2414 O O . LYS A 1 305 ? -59.298 1.462 43.127 1.00 55.25 305 LYS A O 1
ATOM 2419 N N . ASN A 1 306 ? -57.148 1.717 42.544 1.00 54.00 306 ASN A N 1
ATOM 2420 C CA . ASN A 1 306 ? -56.818 2.561 43.699 1.00 54.00 306 ASN A CA 1
ATOM 2421 C C . ASN A 1 306 ? -57.408 3.978 43.595 1.00 54.00 306 ASN A C 1
ATOM 2423 O O . ASN A 1 306 ? -57.896 4.501 44.600 1.00 54.00 306 ASN A O 1
ATOM 2427 N N . ARG A 1 307 ? -57.485 4.564 42.389 1.00 52.88 307 ARG A N 1
ATOM 2428 C CA . ARG A 1 307 ? -58.204 5.835 42.169 1.00 52.88 307 ARG A CA 1
ATOM 2429 C C . ARG A 1 307 ? -59.718 5.703 42.351 1.00 52.88 307 ARG A C 1
ATOM 2431 O O . ARG A 1 307 ? -60.328 6.581 42.954 1.00 52.88 307 ARG A O 1
ATOM 2438 N N . CYS A 1 308 ? -60.326 4.605 41.898 1.00 54.62 308 CYS A N 1
ATOM 2439 C CA . CYS A 1 308 ? -61.777 4.404 41.992 1.00 54.62 308 CYS A CA 1
ATOM 2440 C C . CYS A 1 308 ? -62.251 3.853 43.352 1.00 54.62 308 CYS A C 1
ATOM 2442 O O . CYS A 1 308 ? -63.375 4.143 43.768 1.00 54.62 308 CYS A O 1
ATOM 2444 N N . ARG A 1 309 ? -61.421 3.095 44.087 1.00 51.69 309 ARG A N 1
ATOM 2445 C CA . ARG A 1 309 ? -61.766 2.588 45.433 1.00 51.69 309 ARG A CA 1
ATOM 2446 C C . ARG A 1 309 ? -61.563 3.624 46.540 1.00 51.69 309 ARG A C 1
ATOM 2448 O O . ARG A 1 309 ? -62.315 3.600 47.513 1.00 51.69 309 ARG A O 1
ATOM 2455 N N . GLY A 1 310 ? -60.597 4.536 46.397 1.00 56.09 310 GLY A N 1
ATOM 2456 C CA . GLY A 1 310 ? -60.224 5.483 47.455 1.00 56.09 310 GLY A CA 1
ATOM 2457 C C . GLY A 1 310 ? -61.222 6.621 47.698 1.00 56.09 310 GLY A C 1
ATOM 2458 O O . GLY A 1 310 ? -61.394 7.048 48.836 1.00 56.09 310 GLY A O 1
ATOM 2459 N N . THR A 1 311 ? -61.918 7.099 46.665 1.00 57.03 311 THR A N 1
ATOM 2460 C CA . THR A 1 311 ? -62.703 8.345 46.764 1.00 57.03 311 THR A CA 1
ATOM 2461 C C . THR A 1 311 ? -64.204 8.133 46.605 1.00 57.03 311 THR A C 1
ATOM 2463 O O . THR A 1 311 ? -64.970 8.652 47.413 1.00 57.03 311 THR A O 1
ATOM 2466 N N . LEU A 1 312 ? -64.657 7.320 45.646 1.00 58.91 312 LEU A N 1
ATOM 2467 C CA . LEU A 1 312 ? -66.092 7.178 45.371 1.00 58.91 312 LEU A CA 1
ATOM 2468 C C . LEU A 1 312 ? -66.792 6.184 46.302 1.00 58.91 312 LEU A C 1
ATOM 2470 O O . LEU A 1 312 ? -67.825 6.521 46.870 1.00 58.91 312 LEU A O 1
ATOM 2474 N N . VAL A 1 313 ? -66.226 5.000 46.552 1.00 61.69 313 VAL A N 1
ATOM 2475 C CA . VAL A 1 313 ? -66.884 3.980 47.397 1.00 61.69 313 VAL A CA 1
ATOM 2476 C C . VAL A 1 313 ? -66.915 4.395 48.875 1.00 61.69 313 VAL A C 1
ATOM 2478 O O . VAL A 1 313 ? -67.927 4.195 49.549 1.00 61.69 313 VAL A O 1
ATOM 2481 N N . HIS A 1 314 ? -65.857 5.036 49.386 1.00 59.31 314 HIS A N 1
ATOM 2482 C CA . HIS A 1 314 ? -65.833 5.565 50.757 1.00 59.31 314 HIS A CA 1
ATOM 2483 C C . HIS A 1 314 ? -66.743 6.790 50.944 1.00 59.31 314 HIS A C 1
ATOM 2485 O O . HIS A 1 314 ? -67.399 6.892 51.986 1.00 59.31 314 HIS A O 1
ATOM 2491 N N . ALA A 1 315 ? -66.848 7.677 49.945 1.00 63.97 315 ALA A N 1
ATOM 2492 C CA . ALA A 1 315 ? -67.797 8.793 49.974 1.00 63.97 315 ALA A CA 1
ATOM 2493 C C . ALA A 1 315 ? -69.253 8.300 49.921 1.00 63.97 315 ALA A C 1
ATOM 2495 O O . ALA A 1 315 ? -70.079 8.720 50.734 1.00 63.97 315 ALA A O 1
ATOM 2496 N N . TRP A 1 316 ? -69.554 7.328 49.054 1.00 63.97 316 TRP A N 1
ATOM 2497 C CA . TRP A 1 316 ? -70.893 6.741 48.946 1.00 63.97 316 TRP A CA 1
ATOM 2498 C C . TRP A 1 316 ? -71.291 5.965 50.212 1.00 63.97 316 TRP A C 1
ATOM 2500 O O . TRP A 1 316 ? -72.426 6.065 50.682 1.00 63.97 316 TRP A O 1
ATOM 251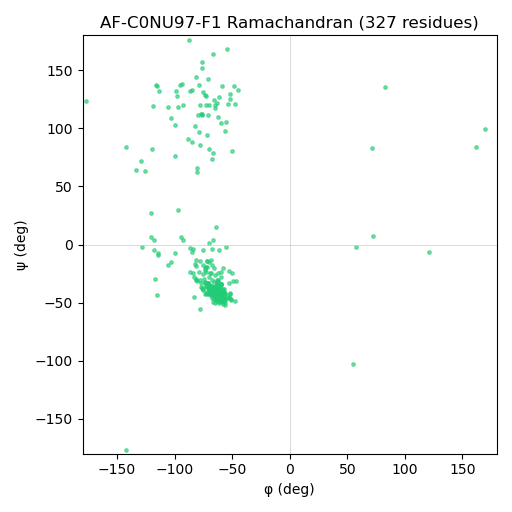0 N N . ARG A 1 317 ? -70.350 5.244 50.842 1.00 66.50 317 ARG A N 1
ATOM 2511 C CA . ARG A 1 317 ? -70.598 4.491 52.087 1.00 66.50 317 ARG A CA 1
ATOM 2512 C C . ARG A 1 317 ? -70.768 5.393 53.315 1.00 66.50 317 ARG A C 1
ATOM 2514 O O . ARG A 1 317 ? -71.566 5.050 54.188 1.00 66.50 317 ARG A O 1
ATOM 2521 N N . ARG A 1 318 ? -70.079 6.545 53.384 1.00 63.97 318 ARG A N 1
ATOM 2522 C CA . ARG A 1 318 ? -70.348 7.577 54.409 1.00 63.97 318 ARG A CA 1
ATOM 2523 C C . ARG A 1 318 ? -71.722 8.214 54.216 1.00 63.97 318 ARG A C 1
ATOM 2525 O O . ARG A 1 318 ? -72.463 8.314 55.187 1.00 63.97 318 ARG A O 1
ATOM 2532 N N . SER A 1 319 ? -72.080 8.559 52.978 1.00 64.50 319 SER A N 1
ATOM 2533 C CA . SER A 1 319 ? -73.369 9.190 52.658 1.00 64.50 319 SER A CA 1
ATOM 2534 C C . SER A 1 319 ? -74.572 8.264 52.911 1.00 64.50 319 SER A C 1
ATOM 2536 O O . SER A 1 319 ? -75.624 8.716 53.358 1.00 64.50 319 SER A O 1
ATOM 2538 N N . ARG A 1 320 ? -74.423 6.941 52.727 1.00 59.31 320 ARG A N 1
ATOM 2539 C CA . ARG A 1 320 ? -75.489 5.975 53.059 1.00 59.31 320 ARG A CA 1
ATOM 2540 C C . ARG A 1 320 ? -75.710 5.809 54.568 1.00 59.31 320 ARG A C 1
ATOM 2542 O O . ARG A 1 320 ? -76.855 5.721 54.993 1.00 59.31 320 ARG A O 1
ATOM 2549 N N . LYS A 1 321 ? -74.643 5.815 55.382 1.00 61.03 321 LYS A N 1
ATOM 2550 C CA . LYS A 1 321 ? -74.743 5.680 56.851 1.00 61.03 321 LYS A CA 1
ATOM 2551 C C . LYS A 1 321 ? -75.299 6.925 57.551 1.00 61.03 321 LYS A C 1
ATOM 2553 O O . LYS A 1 321 ? -75.841 6.791 58.644 1.00 61.03 321 LYS A O 1
ATOM 2558 N N . SER A 1 322 ? -75.190 8.111 56.950 1.00 57.69 322 SER A N 1
ATOM 2559 C CA . SER A 1 322 ? -75.849 9.320 57.465 1.00 57.69 322 SER A CA 1
ATOM 2560 C C . SER A 1 322 ? -77.341 9.373 57.122 1.00 57.69 322 SER A C 1
ATOM 2562 O O . SER A 1 322 ? -78.097 10.023 57.831 1.00 57.69 322 SER A O 1
ATOM 2564 N N . ARG A 1 323 ? -77.784 8.669 56.071 1.00 57.44 323 ARG A N 1
ATOM 2565 C CA . ARG A 1 323 ? -79.181 8.691 55.606 1.00 57.44 323 ARG A CA 1
ATOM 2566 C C . ARG A 1 323 ? -80.090 7.682 56.316 1.00 57.44 323 ARG A C 1
ATOM 2568 O O . ARG A 1 323 ? -81.284 7.913 56.399 1.00 57.44 323 ARG A O 1
ATOM 2575 N N . THR A 1 324 ? -79.538 6.608 56.881 1.00 57.53 324 THR A N 1
ATOM 2576 C CA . THR A 1 324 ? -80.295 5.638 57.702 1.00 57.53 324 THR A CA 1
ATOM 2577 C C . THR A 1 324 ? -80.444 6.050 59.165 1.00 57.53 324 THR A C 1
ATOM 2579 O O . THR A 1 324 ? -81.113 5.355 59.912 1.00 57.53 324 THR A O 1
ATOM 2582 N N . ARG A 1 325 ? -79.844 7.169 59.589 1.00 55.91 325 ARG A N 1
ATOM 2583 C CA . ARG A 1 325 ? -79.953 7.680 60.965 1.00 55.91 325 ARG A CA 1
ATOM 2584 C C . ARG A 1 325 ? -81.068 8.728 61.145 1.00 55.91 325 ARG A C 1
ATOM 2586 O O . ARG A 1 325 ? -81.164 9.323 62.206 1.00 55.91 325 ARG A O 1
ATOM 2593 N N . TYR A 1 326 ? -81.880 8.950 60.107 1.00 53.44 326 TYR A N 1
ATOM 2594 C CA . TYR A 1 326 ? -82.967 9.941 60.069 1.00 53.44 326 TYR A CA 1
ATOM 2595 C C . TYR A 1 326 ? -84.365 9.338 59.819 1.00 53.44 326 TYR A C 1
ATOM 2597 O O . TYR A 1 326 ? -85.316 10.095 59.685 1.00 53.44 326 TYR A O 1
ATOM 2605 N N . ASN A 1 327 ? -84.505 8.004 59.793 1.00 53.34 327 ASN A N 1
ATOM 2606 C CA . ASN A 1 327 ? -85.786 7.307 59.568 1.00 53.34 327 ASN A CA 1
ATOM 2607 C C . ASN A 1 327 ? -86.182 6.377 60.737 1.00 53.34 327 ASN A C 1
ATOM 2609 O O . ASN A 1 327 ? -86.878 5.389 60.531 1.00 53.34 327 ASN A O 1
ATOM 2613 N N . GLU A 1 328 ? -85.731 6.679 61.956 1.00 50.06 328 GLU A N 1
ATOM 2614 C CA . GLU A 1 328 ? -86.319 6.131 63.186 1.00 50.06 328 GLU A CA 1
ATOM 2615 C C . GLU A 1 328 ? -87.262 7.197 63.768 1.00 50.06 328 GLU A C 1
ATOM 2617 O O . GLU A 1 328 ? -86.891 7.940 64.674 1.00 50.06 328 GLU A O 1
ATOM 2622 N N . PHE A 1 329 ? -88.438 7.324 63.145 1.00 39.62 329 PHE A N 1
ATOM 2623 C CA . PHE A 1 329 ? -89.665 7.948 63.654 1.00 39.62 329 PHE A CA 1
ATOM 2624 C C . PHE A 1 329 ? -90.864 7.292 62.973 1.00 39.62 329 PHE A C 1
ATOM 2626 O O . PHE A 1 329 ? -90.748 7.004 61.756 1.00 39.62 329 PHE A O 1
#

Secondary structure (DSSP, 8-state):
-----PPP------EE---------S-TT---TTTSPPPGGGS-TTTTTS-HHHHHHHHHHHHHHHHHHHHHHHHHHHTS-HHHHHHHHHHHHHHHHHHHHHHSS--HHHHHHHHHHHHHHHHHHHHHHHHHHH-THHHHTT----S-PPPEEEETTEEEE--HHHHHHHHHHHHHHHHHHH-GGGHHHHHHHHHHHHHHHHHHHHHHHH-TTTTTS-------HHHHHHHHHHHGGGGGHHHHHHHHHTSTT--HHHHHHHHHHHHHHHHHHHHHHHHHHHHHHHHHHHHHHHHTT--HHHHHHHHHIIIIIHHHHHHHHHHTTS---

Organism: Ajellomyces capsulatus (strain G186AR / H82 / ATCC MYA-2454 / RMSCC 2432) (NCBI:txid447093)

Solvent-accessible surface area (backbone atoms only — not comparable to full-atom values): 19664 Å² total; per-residue (Å²): 137,82,84,88,86,87,83,82,86,79,80,79,78,70,53,75,67,80,84,65,95,62,95,65,71,98,53,90,88,62,78,55,79,83,69,53,76,72,72,75,88,78,72,56,81,64,65,73,71,51,57,70,64,61,50,33,54,54,42,52,52,50,48,51,55,50,39,53,56,51,60,76,38,38,75,60,56,30,70,48,54,72,72,58,39,50,53,52,50,51,52,54,50,51,53,50,51,52,43,23,72,72,47,73,46,80,62,55,74,47,54,49,54,54,50,52,38,48,65,51,22,53,58,45,53,48,52,56,49,49,51,47,67,78,50,55,67,84,80,50,83,84,60,83,78,70,98,63,77,85,52,43,40,40,58,97,88,46,80,36,58,63,41,70,69,44,53,54,51,48,55,50,53,47,56,54,50,50,49,42,68,76,41,44,82,53,33,47,67,52,45,54,52,50,51,51,52,52,53,49,48,65,68,39,43,58,44,61,65,61,37,91,46,47,91,79,76,57,89,63,84,69,86,47,72,67,52,54,50,51,40,45,38,40,50,58,59,57,72,49,52,64,56,53,49,54,59,54,68,74,35,91,61,52,49,74,68,62,56,50,51,56,56,52,52,52,49,55,52,50,52,53,40,49,53,51,50,52,54,49,49,52,55,50,52,52,51,50,53,53,50,51,59,54,56,72,68,58,69,70,64,57,62,55,50,52,60,53,53,66,53,54,54,52,50,52,54,51,57,51,62,63,59,68,72,76,69,90,122

Nearest PDB structures (foldseek):
  6a30-assembly1_A  TM=6.054E-01  e=1.240E+00  Rattus norvegicus
  4y21-assembly1_A  TM=4.676E-01  e=8.848E-01  Rattus norvegicus
  5uf7-assembly1_A  TM=5.621E-01  e=2.434E+00  Rattus norvegicus

Radius of gyration: 35.28 Å; Cα contacts (8 Å, |Δi|>4): 199; chains: 1; bounding box: 120×53×101 Å

Mean predicted aligned error: 15.36 Å

Foldseek 3Di:
DDDDDDDDDDDADEDAPPPDPDCDPLDDPDPCVVVDDDPPPPDDPPLVVDDLVVQQVVLVVVLVVVLVVLVVCLVVLLQDDLVVNLVVLVVLVSSQVVSCVRNVDRSVSSVVSNVVSVVSNLVVLLVVLLCCLQCVPVPPPVDPDDDDPFHWYDDPHDTFRDDVLLVSLVVSLSSLLSVCVSCLVCLAVSLVSNLVSLVSSLVCLLCVLCDVPVVPPPPPPDPDLVSLVNSLRSLVCLSCLVVSLVSSVVRPPDDPVSSVSSVVSSVVSVVSSVVSVVVSVVVVVVVVVVVVVVVVPDPPVVVVCCVCVVPPVVVVVVVVVVVVVPPPD